Protein AF-0000000070034713 (afdb_homodimer)

Structure (mmCIF, N/CA/C/O backbone):
data_AF-0000000070034713-model_v1
#
loop_
_entity.id
_entity.type
_entity.pdbx_description
1 polymer 'Uncharacterized protein'
#
loop_
_atom_site.group_PDB
_atom_site.id
_atom_site.type_symbol
_atom_site.label_atom_id
_atom_site.label_alt_id
_atom_site.label_comp_id
_atom_site.label_asym_id
_atom_site.label_entity_id
_atom_site.label_seq_id
_atom_site.pdbx_PDB_ins_code
_atom_site.Cartn_x
_atom_site.Cartn_y
_atom_site.Cartn_z
_atom_site.occupancy
_atom_site.B_iso_or_equiv
_atom_site.auth_seq_id
_atom_site.auth_comp_id
_atom_site.auth_asym_id
_atom_site.auth_atom_id
_atom_site.pdbx_PDB_model_num
ATOM 1 N N . MET A 1 1 ? 60.688 34.25 18.703 1 29.52 1 MET A N 1
ATOM 2 C CA . MET A 1 1 ? 59.25 34.438 18.516 1 29.52 1 MET A CA 1
ATOM 3 C C . MET A 1 1 ? 58.75 33.594 17.359 1 29.52 1 MET A C 1
ATOM 5 O O . MET A 1 1 ? 59 33.906 16.203 1 29.52 1 MET A O 1
ATOM 9 N N . SER A 1 2 ? 58.812 32.219 17.484 1 38 2 SER A N 1
ATOM 10 C CA . SER A 1 2 ? 58.5 31.156 16.531 1 38 2 SER A CA 1
ATOM 11 C C . SER A 1 2 ? 57.031 31.219 16.141 1 38 2 SER A C 1
ATOM 13 O O . SER A 1 2 ? 56.156 31.297 17 1 38 2 SER A O 1
ATOM 15 N N . TRP A 1 3 ? 56.781 31.891 15.016 1 37.94 3 TRP A N 1
ATOM 16 C CA . TRP A 1 3 ? 55.5 32.031 14.344 1 37.94 3 TRP A CA 1
ATOM 17 C C . TRP A 1 3 ? 54.812 30.688 14.195 1 37.94 3 TRP A C 1
ATOM 19 O O . TRP A 1 3 ? 55.312 29.781 13.531 1 37.94 3 TRP A O 1
ATOM 29 N N . ILE A 1 4 ? 54.25 30.172 15.289 1 38.09 4 ILE A N 1
ATOM 30 C CA . ILE A 1 4 ? 53.406 28.984 15.234 1 38.09 4 ILE A CA 1
ATOM 31 C C . ILE A 1 4 ? 52.25 29.219 14.273 1 38.09 4 ILE A C 1
ATOM 33 O O . ILE A 1 4 ? 51.438 30.141 14.477 1 38.09 4 ILE A O 1
ATOM 37 N N . THR A 1 5 ? 52.469 29.062 12.961 1 40.34 5 THR A N 1
ATOM 38 C CA . THR A 1 5 ? 51.438 29.062 11.938 1 40.34 5 THR A CA 1
ATOM 39 C C . THR A 1 5 ? 50.312 28.078 12.289 1 40.34 5 THR A C 1
ATOM 41 O O . THR A 1 5 ? 50.562 26.875 12.398 1 40.34 5 THR A O 1
ATOM 44 N N . LEU A 1 6 ? 49.469 28.484 13.234 1 35.28 6 LEU A N 1
ATOM 45 C CA . LEU A 1 6 ? 48.25 27.734 13.484 1 35.28 6 LEU A CA 1
ATOM 46 C C . LEU A 1 6 ? 47.469 27.484 12.188 1 35.28 6 LEU A C 1
ATOM 48 O O . LEU A 1 6 ? 46.969 28.422 11.57 1 35.28 6 LEU A O 1
ATOM 52 N N . ALA A 1 7 ? 48 26.609 11.305 1 35.22 7 ALA A N 1
ATOM 53 C CA . ALA A 1 7 ? 47.188 26.156 10.172 1 35.22 7 ALA A CA 1
ATOM 54 C C . ALA A 1 7 ? 45.844 25.641 10.633 1 35.22 7 ALA A C 1
ATOM 56 O O . ALA A 1 7 ? 45.781 24.672 11.391 1 35.22 7 ALA A O 1
ATOM 57 N N . LEU A 1 8 ? 44.906 26.578 10.914 1 34.03 8 LEU A N 1
ATOM 58 C CA . LEU A 1 8 ? 43.531 26.188 11.125 1 34.03 8 LEU A CA 1
ATOM 59 C C . LEU A 1 8 ? 43.031 25.25 10.016 1 34.03 8 LEU A C 1
ATOM 61 O O . LEU A 1 8 ? 43 25.641 8.852 1 34.03 8 LEU A O 1
ATOM 65 N N . LEU A 1 9 ? 43.344 23.953 10.188 1 34.44 9 LEU A N 1
ATOM 66 C CA . LEU A 1 9 ? 42.781 22.891 9.352 1 34.44 9 LEU A CA 1
ATOM 67 C C . LEU A 1 9 ? 41.281 23.047 9.203 1 34.44 9 LEU A C 1
ATOM 69 O O . LEU A 1 9 ? 40.531 22.922 10.172 1 34.44 9 LEU A O 1
ATOM 73 N N . MET A 1 10 ? 40.844 23.984 8.328 1 31.92 10 MET A N 1
ATOM 74 C CA . MET A 1 10 ? 39.438 23.984 7.938 1 31.92 10 MET A CA 1
ATOM 75 C C . MET A 1 10 ? 38.969 22.578 7.57 1 31.92 10 MET A C 1
ATOM 77 O O . MET A 1 10 ? 39.469 21.984 6.617 1 31.92 10 MET A O 1
ATOM 81 N N . VAL A 1 11 ? 38.688 21.75 8.547 1 33.19 11 VAL A N 1
ATOM 82 C CA . VAL A 1 11 ? 37.969 20.516 8.273 1 33.19 11 VAL A CA 1
ATOM 83 C C . VAL A 1 11 ? 36.75 20.797 7.418 1 33.19 11 VAL A C 1
ATOM 85 O O . VAL A 1 11 ? 35.875 21.562 7.816 1 33.19 11 VAL A O 1
ATOM 88 N N . PRO A 1 12 ? 36.938 20.812 6.074 1 32.94 12 PRO A N 1
ATOM 89 C CA . PRO A 1 12 ? 35.688 20.891 5.301 1 32.94 12 PRO A CA 1
ATOM 90 C C . PRO A 1 12 ? 34.625 19.953 5.82 1 32.94 12 PRO A C 1
ATOM 92 O O . PRO A 1 12 ? 34.844 18.75 5.945 1 32.94 12 PRO A O 1
ATOM 95 N N . LEU A 1 13 ? 33.844 20.422 6.797 1 32.94 13 LEU A N 1
ATOM 96 C CA . LEU A 1 13 ? 32.625 19.703 7.109 1 32.94 13 LEU A CA 1
ATOM 97 C C . LEU A 1 13 ? 31.844 19.391 5.844 1 32.94 13 LEU A C 1
ATOM 99 O O . LEU A 1 13 ? 31.062 20.234 5.379 1 32.94 13 LEU A O 1
ATOM 103 N N . ILE A 1 14 ? 32.531 18.922 4.828 1 31.28 14 ILE A N 1
ATOM 104 C CA . ILE A 1 14 ? 31.688 18.438 3.74 1 31.28 14 ILE A CA 1
ATOM 105 C C . ILE A 1 14 ? 30.641 17.469 4.289 1 31.28 14 ILE A C 1
ATOM 107 O O . ILE A 1 14 ? 30.969 16.375 4.746 1 31.28 14 ILE A O 1
ATOM 111 N N . GLY A 1 15 ? 29.672 18.016 5.031 1 30.12 15 GLY A N 1
ATOM 112 C CA . GLY A 1 15 ? 28.5 17.188 5.223 1 30.12 15 GLY A CA 1
ATOM 113 C C . GLY A 1 15 ? 28.125 16.391 3.994 1 30.12 15 GLY A C 1
ATOM 114 O O . GLY A 1 15 ? 27.953 16.938 2.908 1 30.12 15 GLY A O 1
ATOM 115 N N . HIS A 1 16 ? 28.828 15.305 3.785 1 33.22 16 HIS A N 1
ATOM 116 C CA . HIS A 1 16 ? 28.312 14.32 2.836 1 33.22 16 HIS A CA 1
ATOM 117 C C . HIS A 1 16 ? 26.797 14.219 2.898 1 33.22 16 HIS A C 1
ATOM 119 O O . HIS A 1 16 ? 26.234 13.805 3.918 1 33.22 16 HIS A O 1
ATOM 125 N N . LEU A 1 17 ? 26.062 15.344 2.572 1 28.62 17 LEU A N 1
ATOM 126 C CA . LEU A 1 17 ? 24.688 15.008 2.184 1 28.62 17 LEU A CA 1
ATOM 127 C C . LEU A 1 17 ? 24.672 13.75 1.316 1 28.62 17 LEU A C 1
ATOM 129 O O . LEU A 1 17 ? 24.984 13.812 0.124 1 28.62 17 LEU A O 1
ATOM 133 N N . ARG A 1 18 ? 25.266 12.664 1.794 1 28.56 18 ARG A N 1
ATOM 134 C CA . ARG A 1 18 ? 24.875 11.461 1.066 1 28.56 18 ARG A CA 1
ATOM 135 C C . ARG A 1 18 ? 23.422 11.547 0.604 1 28.56 18 ARG A C 1
ATOM 137 O O . ARG A 1 18 ? 22.5 11.578 1.426 1 28.56 18 ARG A O 1
ATOM 144 N N . ALA A 1 19 ? 23.188 12.484 -0.393 1 30.28 19 ALA A N 1
ATOM 145 C CA . ALA A 1 19 ? 21.953 12.18 -1.129 1 30.28 19 ALA A CA 1
ATOM 146 C C . ALA A 1 19 ? 21.672 10.688 -1.127 1 30.28 19 ALA A C 1
ATOM 148 O O . ALA A 1 19 ? 22.484 9.891 -1.596 1 30.28 19 ALA A O 1
ATOM 149 N N . ASP A 1 20 ? 21.312 10.18 -0.087 1 33.31 20 ASP A N 1
ATOM 150 C CA . ASP A 1 20 ? 20.891 8.789 -0.175 1 33.31 20 ASP A CA 1
ATOM 151 C C . ASP A 1 20 ? 20.297 8.484 -1.543 1 33.31 20 ASP A C 1
ATOM 153 O O . ASP A 1 20 ? 19.422 9.219 -2.027 1 33.31 20 ASP A O 1
ATOM 157 N N . PRO A 1 21 ? 21.078 7.898 -2.451 1 35.03 21 PRO A N 1
ATOM 158 C CA . PRO A 1 21 ? 20.531 7.539 -3.764 1 35.03 21 PRO A CA 1
ATOM 159 C C . PRO A 1 21 ? 19.031 7.285 -3.734 1 35.03 21 PRO A C 1
ATOM 161 O O . PRO A 1 21 ? 18.484 6.902 -2.695 1 35.03 21 PRO A O 1
ATOM 164 N N . LEU A 1 22 ? 18.25 8.039 -4.461 1 35.84 22 LEU A N 1
ATOM 165 C CA . LEU A 1 22 ? 16.891 7.609 -4.77 1 35.84 22 LEU A CA 1
ATOM 166 C C . LEU A 1 22 ? 16.75 6.098 -4.645 1 35.84 22 LEU A C 1
ATOM 168 O O . LEU A 1 22 ? 17.562 5.348 -5.211 1 35.84 22 LEU A O 1
ATOM 172 N N . ALA A 1 23 ? 16.359 5.629 -3.59 1 41.03 23 ALA A N 1
ATOM 173 C CA . ALA A 1 23 ? 16.109 4.203 -3.408 1 41.03 23 ALA A CA 1
ATOM 174 C C . ALA A 1 23 ? 15.766 3.531 -4.734 1 41.03 23 ALA A C 1
ATOM 176 O O . ALA A 1 23 ? 14.875 3.988 -5.457 1 41.03 23 ALA A O 1
ATOM 177 N N . THR A 1 24 ? 16.703 3.139 -5.566 1 44.38 24 THR A N 1
ATOM 178 C CA . THR A 1 24 ? 16.438 2.342 -6.758 1 44.38 24 THR A CA 1
ATOM 179 C C . THR A 1 24 ? 15.164 1.525 -6.598 1 44.38 24 THR A C 1
ATOM 181 O O . THR A 1 24 ? 14.984 0.84 -5.586 1 44.38 24 THR A O 1
ATOM 184 N N . PRO A 1 25 ? 14.062 2.02 -7.289 1 53.62 25 PRO A N 1
ATOM 185 C CA . PRO A 1 25 ? 12.859 1.18 -7.191 1 53.62 25 PRO A CA 1
ATOM 186 C C . PRO A 1 25 ? 13.195 -0.308 -7.086 1 53.62 25 PRO A C 1
ATOM 188 O O . PRO A 1 25 ? 14.008 -0.819 -7.855 1 53.62 25 PRO A O 1
ATOM 191 N N . GLN A 1 26 ? 13.07 -0.815 -5.906 1 72.62 26 GLN A N 1
ATOM 192 C CA . GLN A 1 26 ? 13.406 -2.227 -5.75 1 72.62 26 GLN A CA 1
ATOM 193 C C . GLN A 1 26 ? 12.609 -3.092 -6.727 1 72.62 26 GLN A C 1
ATOM 195 O O . GLN A 1 26 ? 11.383 -3.062 -6.734 1 72.62 26 GLN A O 1
ATOM 200 N N . ARG A 1 27 ? 13.289 -3.502 -7.844 1 80.69 27 ARG A N 1
ATOM 201 C CA . ARG A 1 27 ? 12.727 -4.406 -8.836 1 80.69 27 ARG A CA 1
ATOM 202 C C . ARG A 1 27 ? 12.609 -5.824 -8.289 1 80.69 27 ARG A C 1
ATOM 204 O O . ARG A 1 27 ? 13.414 -6.242 -7.457 1 80.69 27 ARG A O 1
ATOM 211 N N . LEU A 1 28 ? 11.492 -6.383 -8.734 1 88.12 28 LEU A N 1
ATOM 212 C CA . LEU A 1 28 ? 11.352 -7.812 -8.484 1 88.12 28 LEU A CA 1
ATOM 213 C C . LEU A 1 28 ? 12.336 -8.609 -9.336 1 88.12 28 LEU A C 1
ATOM 215 O O . LEU A 1 28 ? 12.43 -8.398 -10.547 1 88.12 28 LEU A O 1
ATOM 219 N N . SER A 1 29 ? 13.094 -9.453 -8.656 1 91.5 29 SER A N 1
ATOM 220 C CA . SER A 1 29 ? 13.945 -10.367 -9.406 1 91.5 29 SER A CA 1
ATOM 221 C C . SER A 1 29 ? 13.141 -11.555 -9.945 1 91.5 29 SER A C 1
ATOM 223 O O . SER A 1 29 ? 12.711 -12.414 -9.18 1 91.5 29 SER A O 1
ATOM 225 N N . MET A 1 30 ? 13.055 -11.617 -11.234 1 93.38 30 MET A N 1
ATOM 226 C CA . MET A 1 30 ? 12.305 -12.711 -11.844 1 93.38 30 MET A CA 1
ATOM 227 C C . MET A 1 30 ? 12.977 -14.047 -11.578 1 93.38 30 MET A C 1
ATOM 229 O O . MET A 1 30 ? 12.297 -15.062 -11.375 1 93.38 30 MET A O 1
ATOM 233 N N . GLU A 1 31 ? 14.289 -13.992 -11.539 1 92.75 31 GLU A N 1
ATOM 234 C CA . GLU A 1 31 ? 15.047 -15.203 -11.227 1 92.75 31 GLU A CA 1
ATOM 235 C C . GLU A 1 31 ? 14.812 -15.648 -9.7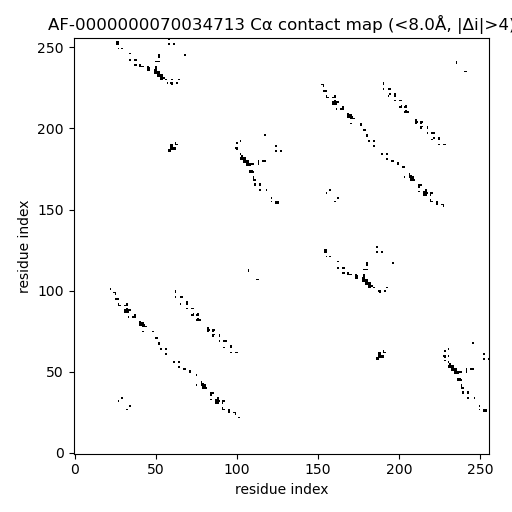81 1 92.75 31 GLU A C 1
ATOM 237 O O . GLU A 1 31 ? 14.547 -16.828 -9.523 1 92.75 31 GLU A O 1
ATOM 242 N N . ALA A 1 32 ? 14.859 -14.68 -8.891 1 93.38 32 ALA A N 1
ATOM 243 C CA . ALA A 1 32 ? 14.703 -15 -7.473 1 93.38 32 ALA A CA 1
ATOM 244 C C . ALA A 1 32 ? 13.281 -15.469 -7.176 1 93.38 32 ALA A C 1
ATOM 246 O O . ALA A 1 32 ? 13.062 -16.266 -6.266 1 93.38 32 ALA A O 1
ATOM 247 N N . LEU A 1 33 ? 12.336 -15.07 -7.941 1 96 33 LEU A N 1
ATOM 248 C CA . LEU A 1 33 ? 10.945 -15.477 -7.75 1 96 33 LEU A CA 1
ATOM 249 C C . LEU A 1 33 ? 10.75 -16.938 -8.141 1 96 33 LEU A C 1
ATOM 251 O O . LEU A 1 33 ? 9.828 -17.594 -7.645 1 96 33 LEU A O 1
ATOM 255 N N . GLY A 1 34 ? 11.5 -17.406 -9.062 1 95.5 34 GLY A N 1
ATOM 256 C CA . GLY A 1 34 ? 11.555 -18.828 -9.367 1 95.5 34 GLY A CA 1
ATOM 257 C C . GLY A 1 34 ? 10.273 -19.344 -10 1 95.5 34 GLY A C 1
ATOM 258 O O . GLY A 1 34 ? 9.852 -20.469 -9.711 1 95.5 34 GLY A O 1
ATOM 259 N N . PHE A 1 35 ? 9.648 -18.547 -10.805 1 95.88 35 PHE A N 1
ATOM 260 C CA . PHE A 1 35 ? 8.367 -18.953 -11.367 1 95.88 35 PHE A CA 1
ATOM 261 C C . PHE A 1 35 ? 8.516 -20.234 -12.18 1 95.88 35 PHE A C 1
ATOM 263 O O . PHE A 1 35 ? 7.598 -21.062 -12.227 1 95.88 35 PHE A O 1
ATOM 270 N N . GLU A 1 36 ? 9.648 -20.453 -12.789 1 93.75 36 GLU A N 1
ATOM 271 C CA . GLU A 1 36 ? 9.883 -21.656 -13.594 1 93.75 36 GLU A CA 1
ATOM 272 C C . GLU A 1 36 ? 9.805 -22.922 -12.75 1 93.75 36 GLU A C 1
ATOM 274 O O . GLU A 1 36 ? 9.359 -23.969 -13.227 1 93.75 36 GLU A O 1
ATOM 279 N N . LEU A 1 37 ? 10.125 -22.844 -11.508 1 94.06 37 LEU A N 1
ATOM 280 C CA . LEU A 1 37 ? 10.102 -23.984 -10.602 1 94.06 37 LEU A CA 1
ATOM 281 C C . LEU A 1 37 ? 8.68 -24.281 -10.133 1 94.06 37 LEU A C 1
ATOM 283 O O . LEU A 1 37 ? 8.391 -25.375 -9.633 1 94.06 37 LEU A O 1
ATOM 287 N N . LEU A 1 38 ? 7.824 -23.344 -10.328 1 95.75 38 LEU A N 1
ATOM 288 C CA . LEU A 1 38 ? 6.461 -23.5 -9.836 1 95.75 38 LEU A CA 1
ATOM 289 C C . LEU A 1 38 ? 5.582 -24.203 -10.867 1 95.75 38 LEU A C 1
ATOM 291 O O . LEU A 1 38 ? 4.496 -24.688 -10.539 1 95.75 38 LEU A O 1
ATOM 295 N N . ASP A 1 39 ? 6.004 -24.266 -12.062 1 89.31 39 ASP A N 1
ATOM 296 C CA . ASP A 1 39 ? 5.23 -24.844 -13.156 1 89.31 39 ASP A CA 1
ATOM 297 C C . ASP A 1 39 ? 4.969 -26.328 -12.922 1 89.31 39 ASP A C 1
ATOM 299 O O . ASP A 1 39 ? 4.023 -26.891 -13.477 1 89.31 39 ASP A O 1
ATOM 303 N N . GLU A 1 40 ? 5.695 -26.938 -12.102 1 86.31 40 GLU A N 1
ATOM 304 C CA . GLU A 1 40 ? 5.605 -28.391 -11.914 1 86.31 40 GLU A CA 1
ATOM 305 C C . GLU A 1 40 ? 4.852 -28.734 -10.633 1 86.31 40 GLU A C 1
ATOM 307 O O . GLU A 1 40 ? 4.621 -29.906 -10.344 1 86.31 40 GLU A O 1
ATOM 312 N N . ILE A 1 41 ? 4.434 -27.75 -9.969 1 91.5 41 ILE A N 1
ATOM 313 C CA . ILE A 1 41 ? 3.82 -27.984 -8.664 1 91.5 41 ILE A CA 1
ATOM 314 C C . ILE A 1 41 ? 2.348 -28.344 -8.836 1 91.5 41 ILE A C 1
ATOM 316 O O . ILE A 1 41 ? 1.649 -27.75 -9.656 1 91.5 41 ILE A O 1
ATOM 320 N N . THR A 1 42 ? 1.923 -29.359 -8.109 1 89.56 42 THR A N 1
ATOM 321 C CA . THR A 1 42 ? 0.527 -29.781 -8.031 1 89.56 42 THR A CA 1
ATOM 322 C C . THR A 1 42 ? -0.025 -29.562 -6.629 1 89.56 42 THR A C 1
ATOM 324 O O . THR A 1 42 ? 0.687 -29.75 -5.641 1 89.56 42 THR A O 1
ATOM 327 N N . CYS A 1 43 ? -1.239 -29.125 -6.578 1 92.38 43 CYS A N 1
ATOM 328 C CA . CYS A 1 43 ? -1.871 -28.891 -5.281 1 92.38 43 CYS A CA 1
ATOM 329 C C . CYS A 1 43 ? -3.062 -29.828 -5.082 1 92.38 43 CYS A C 1
ATOM 331 O O . CYS A 1 43 ? -3.811 -30.094 -6.023 1 92.38 43 CYS A O 1
ATOM 333 N N . GLU A 1 44 ? -3.141 -30.359 -3.918 1 87.06 44 GLU A N 1
ATOM 334 C CA . GLU A 1 44 ? -4.309 -31.156 -3.553 1 87.06 44 GLU A CA 1
ATOM 335 C C . GLU A 1 44 ? -5.578 -30.312 -3.547 1 87.06 44 GLU A C 1
ATOM 337 O O . GLU A 1 44 ? -5.582 -29.188 -3.021 1 87.06 44 GLU A O 1
ATOM 342 N N . LYS A 1 45 ? -6.645 -30.797 -3.994 1 84.06 45 LYS A N 1
ATOM 343 C CA . LYS A 1 45 ? -7.93 -30.109 -4.035 1 84.06 45 LYS A CA 1
ATOM 344 C C . LYS A 1 45 ? -7.773 -28.688 -4.539 1 84.06 45 LYS A C 1
ATOM 346 O O . LYS A 1 45 ? -8.25 -27.734 -3.904 1 84.06 45 LYS A O 1
ATOM 351 N N . GLU A 1 46 ? -7.074 -28.516 -5.68 1 85.12 46 GLU A N 1
ATOM 352 C CA . GLU A 1 46 ? -6.734 -27.219 -6.258 1 85.12 46 GLU A CA 1
ATOM 353 C C . GLU A 1 46 ? -7.973 -26.344 -6.418 1 85.12 46 GLU A C 1
ATOM 355 O O . GLU A 1 46 ? -7.938 -25.141 -6.137 1 85.12 46 GLU A O 1
ATOM 360 N N . LYS A 1 47 ? -9.07 -26.969 -6.773 1 80.25 47 LYS A N 1
ATOM 361 C CA . LY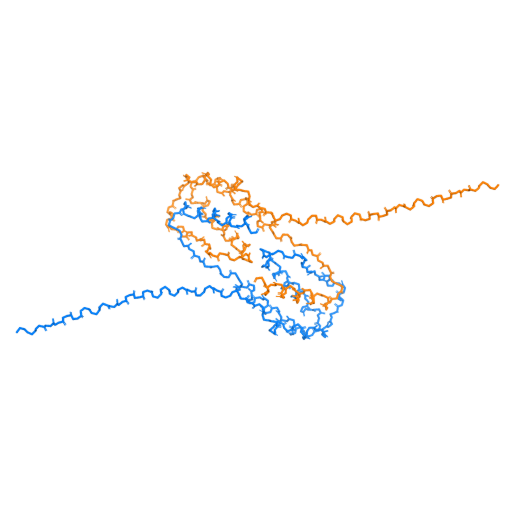S A 1 47 ? -10.289 -26.219 -7.004 1 80.25 47 LYS A CA 1
ATOM 362 C C . LYS A 1 47 ? -10.828 -25.625 -5.703 1 80.25 47 LYS A C 1
ATOM 364 O O . LYS A 1 47 ? -11.477 -24.578 -5.711 1 80.25 47 LYS A O 1
ATOM 369 N N . ASP A 1 48 ? -10.445 -26.266 -4.621 1 83.19 48 ASP A N 1
ATOM 370 C CA . ASP A 1 48 ? -10.945 -25.812 -3.324 1 83.19 48 ASP A CA 1
ATOM 371 C C . ASP A 1 48 ? -10.109 -24.656 -2.781 1 83.19 48 ASP A C 1
ATOM 373 O O . ASP A 1 48 ? -10.531 -23.969 -1.858 1 83.19 48 ASP A O 1
ATOM 377 N N . LEU A 1 49 ? -8.93 -24.516 -3.436 1 89 49 LEU A N 1
ATOM 378 C CA . LEU A 1 49 ? -8.07 -23.438 -2.947 1 89 49 LEU A CA 1
ATOM 379 C C . LEU A 1 49 ? -8.617 -22.078 -3.359 1 89 49 LEU A C 1
ATOM 381 O O . LEU A 1 49 ? -8.359 -21.062 -2.691 1 89 49 LEU A O 1
ATOM 385 N N . ASN A 1 50 ? -9.414 -21.859 -4.465 1 91.44 50 ASN A N 1
ATOM 386 C CA . ASN A 1 50 ? -10.016 -20.625 -4.93 1 91.44 50 ASN A CA 1
ATOM 387 C C . ASN A 1 50 ? -9.039 -19.453 -4.844 1 91.44 50 ASN A C 1
ATOM 389 O O . ASN A 1 50 ? -9.352 -18.422 -4.262 1 91.44 50 ASN A O 1
ATOM 393 N N . LEU A 1 51 ? -7.879 -19.703 -5.461 1 95.38 51 LEU A N 1
ATOM 394 C CA . LEU A 1 51 ? -6.879 -18.641 -5.465 1 95.38 51 LEU A CA 1
ATOM 395 C C . LEU A 1 51 ? -7.34 -17.469 -6.312 1 95.38 51 LEU A C 1
ATOM 397 O O . LEU A 1 51 ? -7.953 -17.656 -7.367 1 95.38 51 LEU A O 1
ATOM 401 N N . THR A 1 52 ? -7.066 -16.203 -5.773 1 96.25 52 THR A N 1
ATOM 402 C CA . THR A 1 52 ? -7.465 -14.992 -6.488 1 96.25 52 THR A CA 1
ATOM 403 C C . THR A 1 52 ? -6.258 -14.102 -6.762 1 96.25 52 THR A C 1
ATOM 405 O O . THR A 1 52 ? -5.254 -14.172 -6.055 1 96.25 52 THR A O 1
ATOM 408 N N . SER A 1 53 ? -6.344 -13.414 -7.855 1 97.25 53 SER A N 1
ATOM 409 C CA . SER A 1 53 ? -5.348 -12.398 -8.188 1 97.25 53 SER A CA 1
ATOM 410 C C . SER A 1 53 ? -6.008 -11.102 -8.625 1 97.25 53 SER A C 1
ATOM 412 O O . SER A 1 53 ? -7.074 -11.117 -9.242 1 97.25 53 SER A O 1
ATOM 414 N N . PRO A 1 54 ? -5.379 -10 -8.25 1 94.81 54 PRO A N 1
ATOM 415 C CA . PRO A 1 54 ? -5.93 -8.719 -8.695 1 94.81 54 PRO A CA 1
ATOM 416 C C . PRO A 1 54 ? -5.758 -8.492 -10.195 1 94.81 54 PRO A C 1
ATOM 418 O O . PRO A 1 54 ? -4.754 -8.914 -10.773 1 94.81 54 PRO A O 1
ATOM 421 N N . THR A 1 55 ? -6.742 -7.879 -10.758 1 92.25 55 THR A N 1
ATOM 422 C CA . THR A 1 55 ? -6.703 -7.52 -12.172 1 92.25 55 THR A CA 1
ATOM 423 C C . THR A 1 55 ? -6.629 -6.004 -12.344 1 92.25 55 THR A C 1
ATOM 425 O O . THR A 1 55 ? -7.145 -5.254 -11.508 1 92.25 55 THR A O 1
ATOM 428 N N . ASN A 1 56 ? -5.922 -5.535 -13.375 1 87.06 56 ASN A N 1
ATOM 429 C CA . ASN A 1 56 ? -5.84 -4.121 -13.727 1 87.06 56 ASN A CA 1
ATOM 430 C C . ASN A 1 56 ? -5.402 -3.27 -12.539 1 87.06 56 ASN A C 1
ATOM 432 O O . ASN A 1 56 ? -6.059 -2.283 -12.203 1 87.06 56 ASN A O 1
ATOM 436 N N . VAL A 1 57 ? -4.324 -3.668 -11.977 1 89.38 57 VAL A N 1
ATOM 437 C CA . VAL A 1 57 ? -3.822 -2.996 -10.781 1 89.38 57 VAL A CA 1
ATOM 438 C C . VAL A 1 57 ? -3.211 -1.65 -11.172 1 89.38 57 VAL A C 1
ATOM 440 O O . VAL A 1 57 ? -2.287 -1.591 -11.984 1 89.38 57 VAL A O 1
ATOM 443 N N . GLU A 1 58 ? -3.738 -0.632 -10.523 1 84.5 58 GLU A N 1
ATOM 444 C CA . GLU A 1 58 ? -3.129 0.686 -10.68 1 84.5 58 GLU A CA 1
ATOM 445 C C . GLU A 1 58 ? -1.831 0.792 -9.891 1 84.5 58 GLU A C 1
ATOM 447 O O . GLU A 1 58 ? -1.686 0.162 -8.836 1 84.5 58 GLU A O 1
ATOM 452 N N . ASP A 1 59 ? -0.959 1.674 -10.305 1 82.88 59 ASP A N 1
ATOM 453 C CA . ASP A 1 59 ? 0.356 1.797 -9.688 1 82.88 59 ASP A CA 1
ATOM 454 C C . ASP A 1 59 ? 0.234 2.07 -8.188 1 82.88 59 ASP A C 1
ATOM 456 O O . ASP A 1 59 ? 0.954 1.476 -7.383 1 82.88 59 ASP A O 1
ATOM 460 N N . LYS A 1 60 ? -0.632 2.898 -7.883 1 80.56 60 LYS A N 1
ATOM 461 C CA . LYS A 1 60 ? -0.766 3.314 -6.492 1 80.56 60 LYS A CA 1
ATOM 462 C C . LYS A 1 60 ? -1.232 2.158 -5.613 1 80.56 60 LYS A C 1
ATOM 464 O O . LYS A 1 60 ? -1.173 2.24 -4.387 1 80.56 60 LYS A O 1
ATOM 469 N N . CYS A 1 61 ? -1.588 0.992 -6.332 1 85.38 61 CYS A N 1
ATOM 470 C CA . CYS A 1 61 ? -2.115 -0.132 -5.566 1 85.38 61 CYS A CA 1
ATOM 471 C C . CYS A 1 61 ? -1.18 -1.332 -5.641 1 85.38 61 CYS A C 1
ATOM 473 O O . CYS A 1 61 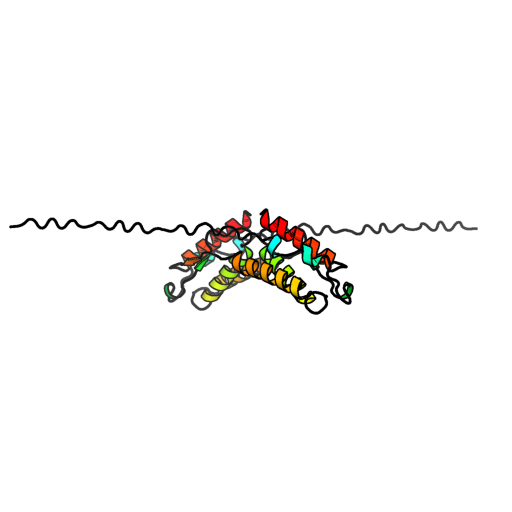? -1.546 -2.436 -5.234 1 85.38 61 CYS A O 1
ATOM 475 N N . TYR A 1 62 ? 0.037 -1.145 -6.098 1 87.38 62 TYR A N 1
ATOM 476 C CA . TYR A 1 62 ? 0.967 -2.254 -6.273 1 87.38 62 TYR A CA 1
ATOM 477 C C . TYR A 1 62 ? 1.321 -2.887 -4.93 1 87.38 62 TYR A C 1
ATOM 479 O O . TYR A 1 62 ? 1.435 -4.109 -4.824 1 87.38 62 TYR A O 1
ATOM 487 N N . ASN A 1 63 ? 1.454 -2.039 -3.971 1 84.88 63 ASN A N 1
ATOM 488 C CA . ASN A 1 63 ? 1.785 -2.609 -2.67 1 84.88 63 ASN A CA 1
ATOM 489 C C . ASN A 1 63 ? 0.646 -3.471 -2.131 1 84.88 63 ASN A C 1
ATOM 491 O O . ASN A 1 63 ? 0.885 -4.531 -1.547 1 84.88 63 ASN A O 1
ATOM 495 N N . ALA A 1 64 ? -0.54 -2.979 -2.262 1 84.12 64 ALA A N 1
ATOM 496 C CA . ALA A 1 64 ? -1.695 -3.771 -1.853 1 84.12 64 ALA A CA 1
ATOM 497 C C . ALA A 1 64 ? -1.764 -5.082 -2.631 1 84.12 64 ALA A C 1
ATOM 499 O O . ALA A 1 64 ? -2.051 -6.137 -2.059 1 84.12 64 ALA A O 1
ATOM 500 N N . ALA A 1 65 ? -1.536 -5.004 -3.875 1 90.88 65 ALA A N 1
ATOM 501 C CA . ALA A 1 65 ? -1.539 -6.199 -4.715 1 90.88 65 ALA A CA 1
ATOM 502 C C . ALA A 1 65 ? -0.457 -7.18 -4.277 1 90.88 65 ALA A C 1
ATOM 504 O O . ALA A 1 65 ? -0.717 -8.375 -4.137 1 90.88 65 ALA A O 1
ATOM 505 N N . LEU A 1 66 ? 0.729 -6.652 -4.066 1 91.62 66 LEU A N 1
ATOM 506 C CA . LEU A 1 66 ? 1.83 -7.488 -3.602 1 91.62 66 LEU A CA 1
ATOM 507 C C . LEU A 1 66 ? 1.451 -8.219 -2.318 1 91.62 66 LEU A C 1
ATOM 509 O O . LEU A 1 66 ? 1.678 -9.43 -2.197 1 91.62 66 LEU A O 1
ATOM 513 N N . GLY A 1 67 ? 0.857 -7.535 -1.403 1 89.94 67 GLY A N 1
ATOM 514 C CA . GLY A 1 67 ? 0.4 -8.156 -0.171 1 89.94 67 GLY A CA 1
ATOM 515 C C . GLY A 1 67 ? -0.601 -9.273 -0.403 1 89.94 67 GLY A C 1
ATOM 516 O O . GLY A 1 67 ? -0.552 -10.305 0.268 1 89.94 67 GLY A O 1
ATOM 517 N N . HIS A 1 68 ? -1.454 -9.07 -1.263 1 92.44 68 HIS A N 1
ATOM 518 C CA . HIS A 1 68 ? -2.445 -10.086 -1.594 1 92.44 68 HIS A CA 1
ATOM 519 C C . HIS A 1 68 ? -1.782 -11.344 -2.154 1 92.44 68 HIS A C 1
ATOM 521 O O . HIS A 1 68 ? -2.09 -12.453 -1.724 1 92.44 68 HIS A O 1
ATOM 527 N N . TYR A 1 69 ? -0.838 -11.18 -3.129 1 96.75 69 TYR A N 1
ATOM 528 C CA . TYR A 1 69 ? -0.146 -12.328 -3.705 1 96.75 69 TYR A CA 1
ATOM 529 C C . TYR A 1 69 ? 0.596 -13.109 -2.629 1 96.75 69 TYR A C 1
ATOM 531 O O . TYR A 1 69 ? 0.573 -14.344 -2.625 1 96.75 69 TYR A O 1
ATOM 539 N N . ILE A 1 70 ? 1.232 -12.438 -1.73 1 95.69 70 ILE A N 1
ATOM 540 C CA . ILE A 1 70 ? 1.95 -13.086 -0.636 1 95.69 70 ILE A CA 1
ATOM 541 C C . ILE A 1 70 ? 0.986 -13.945 0.177 1 95.69 70 ILE A C 1
ATOM 543 O O . ILE A 1 70 ? 1.254 -15.125 0.423 1 95.69 70 ILE A O 1
ATOM 547 N N . LYS A 1 71 ? -0.125 -13.406 0.515 1 94.38 71 LYS A N 1
ATOM 548 C CA . LYS A 1 71 ? -1.121 -14.117 1.308 1 94.38 71 LYS A CA 1
ATOM 549 C C . LYS A 1 71 ? -1.626 -15.352 0.57 1 94.38 71 LYS A C 1
ATOM 551 O O . LYS A 1 71 ? -1.76 -16.422 1.164 1 94.38 71 LYS A O 1
ATOM 556 N N . GLU A 1 72 ? -1.953 -15.203 -0.681 1 96.19 72 GLU A N 1
ATOM 557 C CA . GLU A 1 72 ? -2.465 -16.328 -1.469 1 96.19 72 GLU A CA 1
ATOM 558 C C . GLU A 1 72 ? -1.434 -17.438 -1.571 1 96.19 72 GLU A C 1
ATOM 560 O O . GLU A 1 72 ? -1.765 -18.609 -1.393 1 96.19 72 GLU A O 1
ATOM 565 N N . PHE A 1 73 ? -0.13 -17.062 -1.844 1 97 73 PHE A N 1
ATOM 566 C CA . PHE A 1 73 ? 0.913 -18.078 -1.902 1 97 73 PHE A CA 1
ATOM 567 C C . PHE A 1 73 ? 1.036 -18.797 -0.569 1 97 73 PHE A C 1
ATOM 569 O O . PHE A 1 73 ? 1.205 -20.031 -0.534 1 97 73 PHE A O 1
ATOM 576 N N . GLN A 1 74 ? 0.928 -18.125 0.492 1 94.5 74 GLN A N 1
ATOM 577 C CA . GLN A 1 74 ? 1.056 -18.719 1.814 1 94.5 74 GLN A CA 1
ATOM 578 C C . GLN A 1 74 ? -0.033 -19.766 2.051 1 94.5 74 GLN A C 1
ATOM 580 O O . GLN A 1 74 ? 0.211 -20.797 2.689 1 94.5 74 GLN A O 1
ATOM 585 N N . ARG A 1 75 ? -1.16 -19.516 1.528 1 92.5 75 ARG A N 1
ATOM 586 C CA . ARG A 1 75 ? -2.266 -20.453 1.682 1 92.5 75 ARG A CA 1
ATOM 587 C C . ARG A 1 75 ? -1.979 -21.766 0.951 1 92.5 75 ARG A C 1
ATOM 589 O O . ARG A 1 75 ? -2.584 -22.797 1.253 1 92.5 75 ARG A O 1
ATOM 596 N N . THR A 1 76 ? -1.077 -21.734 -0.032 1 94.62 76 THR A N 1
ATOM 597 C CA . THR A 1 76 ? -0.824 -22.906 -0.844 1 94.62 76 THR A CA 1
ATOM 598 C C . THR A 1 76 ? 0.245 -23.797 -0.201 1 94.62 76 THR A C 1
ATOM 600 O O . THR A 1 76 ? 0.38 -24.969 -0.545 1 94.62 76 THR A O 1
ATOM 603 N N . ILE A 1 77 ? 1.189 -23.328 0.641 1 91.75 77 ILE A N 1
ATOM 604 C CA . ILE A 1 77 ? 2.334 -24.031 1.215 1 91.75 77 ILE A CA 1
ATOM 605 C C . ILE A 1 77 ? 1.86 -25.297 1.929 1 91.75 77 ILE A C 1
ATOM 607 O O . ILE A 1 77 ? 2.523 -26.328 1.869 1 91.75 77 ILE A O 1
ATOM 611 N N . GLY A 1 78 ? 0.572 -25.422 2.375 1 86.69 78 GLY A N 1
ATOM 612 C CA . GLY A 1 78 ? 0.105 -26.609 3.066 1 86.69 78 GLY A CA 1
ATOM 613 C C . GLY A 1 78 ? -0.698 -27.547 2.178 1 86.69 78 GLY A C 1
ATOM 614 O O . GLY A 1 78 ? -0.992 -28.672 2.562 1 86.69 78 GLY A O 1
ATOM 615 N N . ASN A 1 79 ? -0.811 -27.172 0.983 1 90.19 79 ASN A N 1
ATOM 616 C CA . ASN A 1 79 ? -1.727 -27.922 0.123 1 90.19 79 ASN A CA 1
ATOM 617 C C . ASN A 1 79 ? -1.041 -28.375 -1.162 1 90.19 79 ASN A C 1
ATOM 619 O O . ASN A 1 79 ? -1.608 -29.156 -1.93 1 90.19 79 ASN A O 1
ATOM 623 N N . CYS A 1 80 ? 0.172 -27.938 -1.364 1 93.06 80 CYS A N 1
ATOM 624 C CA . CYS A 1 80 ? 0.827 -28.203 -2.641 1 93.06 80 CYS A CA 1
ATOM 625 C C . CYS A 1 80 ? 2.121 -28.984 -2.438 1 93.06 80 CYS A C 1
ATOM 627 O O . CYS A 1 80 ? 2.713 -28.938 -1.356 1 93.06 80 CYS A O 1
ATOM 629 N N . THR A 1 81 ? 2.453 -29.656 -3.473 1 87 81 THR A N 1
ATOM 630 C CA . THR A 1 81 ? 3.762 -30.297 -3.498 1 87 81 THR A CA 1
ATOM 631 C C . THR A 1 81 ? 4.875 -29.25 -3.604 1 87 81 THR A C 1
ATOM 633 O O . THR A 1 81 ? 4.621 -28.094 -3.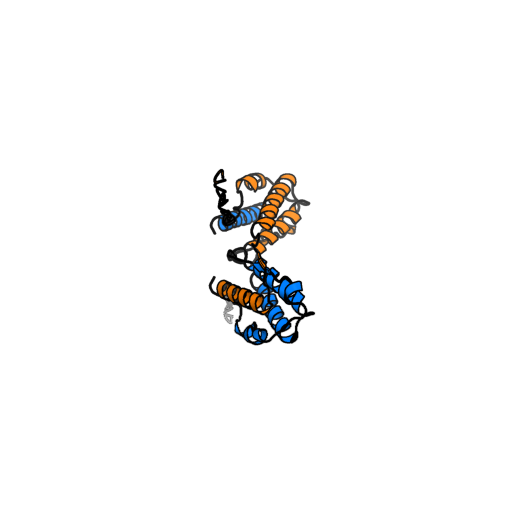941 1 87 81 THR A O 1
ATOM 636 N N . ASP A 1 82 ? 6.086 -29.594 -3.242 1 85.62 82 ASP A N 1
ATOM 637 C CA . ASP A 1 82 ? 7.277 -28.75 -3.381 1 85.62 82 ASP A CA 1
ATOM 638 C C . ASP A 1 82 ? 7.078 -27.391 -2.711 1 85.62 82 ASP A C 1
ATOM 640 O O . ASP A 1 82 ? 7.379 -26.359 -3.301 1 85.62 82 ASP A O 1
ATOM 644 N N . ALA A 1 83 ? 6.605 -27.469 -1.533 1 88.12 83 ALA A N 1
ATOM 645 C CA . ALA A 1 83 ? 6.312 -26.281 -0.731 1 88.12 83 ALA A CA 1
ATOM 646 C C . ALA A 1 83 ? 7.551 -25.391 -0.598 1 88.12 83 ALA A C 1
ATOM 648 O O . ALA A 1 83 ? 7.434 -24.172 -0.474 1 88.12 83 ALA A O 1
ATOM 649 N N . GLY A 1 84 ? 8.711 -26.031 -0.745 1 92.31 84 GLY A N 1
ATOM 650 C CA . GLY A 1 84 ? 9.945 -25.281 -0.631 1 92.31 84 GLY A CA 1
ATOM 651 C C . GLY A 1 84 ? 10.078 -24.188 -1.687 1 92.31 84 GLY A C 1
ATOM 652 O O . GLY A 1 84 ? 10.461 -23.062 -1.38 1 92.31 84 GLY A O 1
ATOM 653 N N . ASP A 1 85 ? 9.789 -24.5 -2.938 1 94.38 85 ASP A N 1
ATOM 654 C CA . ASP A 1 85 ? 9.852 -23.516 -4.02 1 94.38 85 ASP A CA 1
ATOM 655 C C . ASP A 1 85 ? 8.852 -22.391 -3.797 1 94.38 85 ASP A C 1
ATOM 657 O O . ASP A 1 85 ? 9.156 -21.219 -4.07 1 94.38 85 ASP A O 1
ATOM 661 N N . ILE A 1 86 ? 7.691 -22.734 -3.252 1 96.31 86 ILE A N 1
ATOM 662 C CA . ILE A 1 86 ? 6.68 -21.719 -2.963 1 96.31 86 ILE A CA 1
ATOM 663 C C . ILE A 1 86 ? 7.191 -20.781 -1.872 1 96.31 86 ILE A C 1
ATOM 665 O O . ILE A 1 86 ? 7.027 -19.562 -1.97 1 96.31 86 ILE A O 1
ATOM 669 N N . VAL A 1 87 ? 7.879 -21.312 -0.876 1 95.62 87 VAL A N 1
ATOM 670 C CA . VAL A 1 87 ? 8.414 -20.531 0.23 1 95.62 87 VAL A CA 1
ATOM 671 C C . VAL A 1 87 ? 9.445 -19.531 -0.296 1 95.62 87 VAL A C 1
ATOM 673 O O . VAL A 1 87 ? 9.461 -18.375 0.117 1 95.62 87 VAL A O 1
ATOM 676 N N . THR A 1 88 ? 10.258 -19.953 -1.254 1 95 88 THR A N 1
ATOM 677 C CA . THR A 1 88 ? 11.25 -19.078 -1.855 1 95 88 THR A CA 1
ATOM 678 C C . THR A 1 88 ? 10.578 -17.906 -2.572 1 95 88 THR A C 1
ATOM 680 O O . THR A 1 88 ? 11.016 -16.766 -2.449 1 95 88 THR A O 1
ATOM 683 N N . THR A 1 89 ? 9.547 -18.25 -3.311 1 96.44 89 THR A N 1
ATOM 684 C CA . THR A 1 89 ? 8.797 -17.203 -3.986 1 96.44 89 THR A CA 1
ATOM 685 C C . THR A 1 89 ? 8.227 -16.203 -2.977 1 96.44 89 THR A C 1
ATOM 687 O O . THR A 1 89 ? 8.359 -14.992 -3.148 1 96.44 89 THR A O 1
ATOM 690 N N . VAL A 1 90 ? 7.637 -16.688 -1.89 1 96.94 90 VAL A N 1
ATOM 691 C CA . VAL A 1 90 ? 7.035 -15.844 -0.857 1 96.94 90 VAL A CA 1
ATOM 692 C C . VAL A 1 90 ? 8.109 -14.961 -0.221 1 96.94 90 VAL A C 1
ATOM 694 O O . VAL A 1 90 ? 7.887 -13.766 -0.013 1 96.94 90 VAL A O 1
ATOM 697 N N . GLU A 1 91 ? 9.242 -15.5 0.011 1 95 91 GLU A N 1
ATOM 698 C CA . GLU A 1 91 ? 10.32 -14.734 0.627 1 95 91 GLU A CA 1
ATOM 699 C C . GLU A 1 91 ? 10.742 -13.562 -0.252 1 95 91 GLU A C 1
ATOM 701 O O . GLU A 1 91 ? 10.961 -12.453 0.246 1 95 91 GLU A O 1
ATOM 706 N N . GLU A 1 92 ? 10.859 -13.812 -1.501 1 93.81 92 GLU A N 1
ATOM 707 C CA . GLU A 1 92 ? 11.219 -12.734 -2.418 1 93.81 92 GLU A CA 1
ATOM 708 C C . GLU A 1 92 ? 10.125 -11.664 -2.473 1 93.81 92 GLU A C 1
ATOM 710 O O . GLU A 1 92 ? 10.414 -10.469 -2.447 1 93.81 92 GLU A O 1
ATOM 715 N N . LEU A 1 93 ? 8.891 -12.086 -2.559 1 94.38 93 LEU A N 1
ATOM 716 C CA . LEU A 1 93 ? 7.785 -11.133 -2.57 1 94.38 93 LEU A CA 1
ATOM 717 C C . LEU A 1 93 ? 7.758 -10.32 -1.283 1 94.38 93 LEU A C 1
ATOM 719 O O . LEU A 1 93 ? 7.531 -9.109 -1.315 1 94.38 93 LEU A O 1
ATOM 723 N N . GLU A 1 94 ? 8 -10.945 -0.153 1 92.19 94 GLU A N 1
ATOM 724 C CA . GLU A 1 94 ? 8.008 -10.266 1.139 1 92.19 94 GLU A CA 1
ATOM 725 C C . GLU A 1 94 ? 9.156 -9.258 1.23 1 92.19 94 GLU A C 1
ATOM 727 O O . GLU A 1 94 ? 9 -8.18 1.805 1 92.19 94 GLU A O 1
ATOM 732 N N . ARG A 1 95 ? 10.273 -9.648 0.723 1 88.44 95 ARG A N 1
ATOM 733 C CA . ARG A 1 95 ? 11.398 -8.719 0.705 1 88.44 95 ARG A CA 1
ATOM 734 C C . ARG A 1 95 ? 11.023 -7.422 0.006 1 88.44 95 ARG A C 1
ATOM 736 O O . ARG A 1 95 ? 11.227 -6.336 0.552 1 88.44 95 ARG A O 1
ATOM 743 N N . ILE A 1 96 ? 10.438 -7.566 -1.153 1 85.56 96 ILE A N 1
ATOM 744 C CA . ILE A 1 96 ? 10.047 -6.398 -1.936 1 85.56 96 ILE A CA 1
ATOM 745 C C . ILE A 1 96 ? 8.93 -5.645 -1.218 1 85.56 96 ILE A C 1
ATOM 747 O O . ILE A 1 96 ? 8.938 -4.414 -1.162 1 85.56 96 ILE A O 1
ATOM 751 N N . TYR A 1 97 ? 8.039 -6.375 -0.703 1 85.19 97 TYR A N 1
ATOM 752 C CA . TYR A 1 97 ? 6.922 -5.773 0.018 1 85.19 97 TYR A CA 1
ATOM 753 C C . TYR A 1 97 ? 7.422 -4.871 1.144 1 85.19 97 TYR A C 1
ATOM 755 O O . TYR A 1 97 ? 6.867 -3.795 1.376 1 85.19 97 TYR A O 1
ATOM 763 N N . SER A 1 98 ? 8.438 -5.312 1.776 1 78.75 98 SER A N 1
ATOM 764 C CA . SER A 1 98 ? 8.977 -4.578 2.916 1 78.75 98 SER A CA 1
ATOM 765 C C . SER A 1 98 ? 9.867 -3.428 2.461 1 78.75 98 SER A C 1
ATOM 767 O O . SER A 1 98 ? 9.961 -2.4 3.139 1 78.75 98 SER A O 1
ATOM 769 N N . GLU A 1 99 ? 10.445 -3.662 1.302 1 75.88 99 GLU A N 1
ATOM 770 C CA . GLU A 1 99 ? 11.453 -2.699 0.871 1 75.88 99 GLU A CA 1
ATOM 771 C C . GLU A 1 99 ? 10.875 -1.699 -0.126 1 75.88 99 GLU A C 1
ATOM 773 O O . GLU A 1 99 ? 11.43 -0.616 -0.322 1 75.88 99 GLU A O 1
ATOM 778 N N . ALA A 1 100 ? 9.898 -2.154 -0.798 1 71.06 100 ALA A N 1
ATOM 779 C CA . ALA A 1 100 ? 9.438 -1.413 -1.968 1 71.06 100 ALA A CA 1
ATOM 780 C C . ALA A 1 100 ? 9.023 0.006 -1.589 1 71.06 100 ALA A C 1
ATOM 782 O O . ALA A 1 100 ? 9.195 0.941 -2.373 1 71.06 100 ALA A O 1
ATOM 783 N N . CYS A 1 101 ? 8.602 0.13 -0.372 1 76.88 101 CYS A N 1
ATOM 784 C CA . CYS A 1 101 ? 8.133 1.474 -0.053 1 76.88 101 CYS A CA 1
ATOM 785 C C . CYS A 1 101 ? 8.797 1.996 1.215 1 76.88 101 CYS A C 1
ATOM 787 O O . CYS A 1 101 ? 8.117 2.328 2.188 1 76.88 101 CYS A O 1
ATOM 789 N N . THR A 1 102 ? 10.102 1.797 1.204 1 76.38 102 THR A N 1
ATOM 790 C CA . THR A 1 102 ? 10.812 2.494 2.271 1 76.38 102 THR A CA 1
ATOM 791 C C . THR A 1 102 ? 10.711 4.008 2.088 1 76.38 102 THR A C 1
ATOM 793 O O . THR A 1 102 ? 11.25 4.559 1.128 1 76.38 102 THR A O 1
ATOM 796 N N . LEU A 1 103 ? 9.953 4.598 2.914 1 84.06 103 LEU A N 1
ATOM 797 C CA . LEU A 1 103 ? 9.68 6.027 2.834 1 84.06 103 LEU A CA 1
ATOM 798 C C . LEU A 1 103 ? 10.773 6.832 3.531 1 84.06 103 LEU A C 1
ATOM 800 O O . LEU A 1 103 ? 11.164 6.508 4.652 1 84.06 103 LEU A O 1
ATOM 804 N N . THR A 1 104 ? 11.359 7.773 2.814 1 89.06 104 THR A N 1
ATOM 805 C CA . THR A 1 104 ? 12.219 8.766 3.451 1 89.06 104 THR A CA 1
ATOM 806 C C . THR A 1 104 ? 11.383 9.836 4.141 1 89.06 104 THR A C 1
ATOM 808 O O . THR A 1 104 ? 10.484 10.422 3.531 1 89.06 104 THR A O 1
ATOM 811 N N . MET A 1 105 ? 11.75 10.039 5.375 1 94.5 105 MET A N 1
ATOM 812 C CA . MET A 1 105 ? 10.891 10.883 6.191 1 94.5 105 MET A CA 1
ATOM 813 C C . MET A 1 105 ? 11.539 12.25 6.426 1 94.5 105 MET A C 1
ATOM 815 O O . MET A 1 105 ? 12.766 12.352 6.531 1 94.5 105 MET A O 1
ATOM 819 N N . LYS A 1 106 ? 10.719 13.25 6.453 1 96.06 106 LYS A N 1
ATOM 820 C CA . LYS A 1 106 ? 11.07 14.586 6.945 1 96.06 106 LYS A CA 1
ATOM 821 C C . LYS A 1 106 ? 10.344 14.891 8.258 1 96.06 106 LYS A C 1
ATOM 823 O O . LYS A 1 106 ? 9.156 14.609 8.391 1 96.06 106 LYS A O 1
ATOM 828 N N . THR A 1 107 ? 11.117 15.445 9.195 1 95.12 107 THR A N 1
ATOM 829 C CA . THR A 1 107 ? 10.531 15.82 10.477 1 95.12 107 THR A CA 1
ATOM 830 C C . THR A 1 107 ? 10.031 17.266 10.438 1 95.12 107 THR A C 1
ATOM 832 O O . THR A 1 107 ? 10.68 18.141 9.859 1 95.12 107 THR A O 1
ATOM 835 N N . HIS A 1 108 ? 8.875 17.438 11.172 1 94.56 108 HIS A N 1
ATOM 836 C CA . HIS A 1 108 ? 8.305 18.766 11.211 1 94.56 108 HIS A CA 1
ATOM 837 C C . HIS A 1 108 ? 8.375 19.359 12.617 1 94.56 108 HIS A C 1
ATOM 839 O O . HIS A 1 108 ? 8.062 18.688 13.602 1 94.56 108 HIS A O 1
ATOM 845 N N . ALA A 1 109 ? 8.758 20.609 12.641 1 90 109 ALA A N 1
ATOM 846 C CA . ALA A 1 109 ? 8.852 21.312 13.914 1 90 109 ALA A CA 1
ATOM 847 C C . ALA A 1 109 ? 7.465 21.734 14.414 1 90 109 ALA A C 1
ATOM 849 O O . ALA A 1 109 ? 7.277 21.969 15.609 1 90 109 ALA A O 1
ATOM 850 N N . THR A 1 110 ? 6.508 21.859 13.492 1 92 110 THR A N 1
ATOM 851 C CA . THR A 1 110 ? 5.18 22.344 13.852 1 92 110 THR A CA 1
ATOM 852 C C . THR A 1 110 ? 4.094 21.484 13.219 1 92 110 THR A C 1
ATOM 854 O O . THR A 1 110 ? 4.332 20.828 12.203 1 92 110 THR A O 1
ATOM 857 N N . PHE A 1 111 ? 2.941 21.516 13.836 1 95.19 111 PHE A N 1
ATOM 858 C CA . PHE A 1 111 ? 1.774 20.844 13.281 1 95.19 111 PHE A CA 1
ATOM 859 C C . PHE A 1 111 ? 1.416 21.406 11.914 1 95.19 111 PHE A C 1
ATOM 861 O O . PHE A 1 111 ? 1.122 20.656 10.984 1 95.19 111 PHE A O 1
ATOM 868 N N . ILE A 1 112 ? 1.543 22.734 11.773 1 93.94 112 ILE A N 1
ATOM 869 C CA . ILE A 1 112 ? 1.187 23.375 10.516 1 93.94 112 ILE A CA 1
ATOM 870 C C . ILE A 1 112 ? 2.131 22.922 9.414 1 93.94 112 ILE A C 1
ATOM 872 O O . ILE A 1 112 ? 1.714 22.734 8.266 1 93.94 112 ILE A O 1
ATOM 876 N N . GLY A 1 113 ? 3.389 22.75 9.727 1 94.5 113 GLY A N 1
ATOM 877 C CA . GLY A 1 113 ? 4.324 22.203 8.758 1 94.5 113 GLY A CA 1
ATOM 878 C C . GLY A 1 113 ? 3.945 20.828 8.273 1 94.5 113 GLY A C 1
ATOM 879 O O . GLY A 1 113 ? 4.043 20.516 7.082 1 94.5 113 GLY A O 1
ATOM 880 N N . PHE A 1 114 ? 3.527 20 9.18 1 96.69 114 PHE A N 1
ATOM 881 C CA . PHE A 1 114 ? 3.07 18.656 8.859 1 96.69 114 PHE A CA 1
ATOM 882 C C . PHE A 1 114 ? 1.822 18.703 7.98 1 96.69 114 PHE A C 1
ATOM 884 O O . PHE A 1 114 ? 1.711 17.969 7.008 1 96.69 114 PHE A O 1
ATOM 891 N N . VAL A 1 115 ? 0.899 19.578 8.297 1 97.06 115 VAL A N 1
ATOM 892 C CA . VAL A 1 115 ? -0.334 19.734 7.531 1 97.06 115 VAL A CA 1
ATOM 893 C C . VAL A 1 115 ? -0.006 20.141 6.098 1 97.06 115 VAL A C 1
ATOM 895 O O . VAL A 1 115 ? -0.564 19.594 5.145 1 97.06 115 VAL A O 1
ATOM 898 N N . LYS A 1 116 ? 0.892 21.016 5.902 1 96.62 116 LYS A N 1
ATOM 899 C CA . LYS A 1 116 ? 1.265 21.453 4.562 1 96.62 116 LYS A CA 1
ATOM 900 C C . LYS A 1 116 ? 1.894 20.328 3.758 1 96.62 116 LYS A C 1
ATOM 902 O O . LYS A 1 116 ? 1.681 20.234 2.547 1 96.62 116 LYS A O 1
ATOM 907 N N . ALA A 1 117 ? 2.672 19.547 4.41 1 96.94 117 ALA A N 1
ATOM 908 C CA . ALA A 1 117 ? 3.24 18.375 3.74 1 96.94 117 ALA A CA 1
ATOM 909 C C . ALA A 1 117 ? 2.146 17.406 3.305 1 96.94 117 ALA A C 1
ATOM 911 O O . ALA A 1 117 ? 2.211 16.828 2.213 1 96.94 117 ALA A O 1
ATOM 912 N N . THR A 1 118 ? 1.166 17.219 4.168 1 97.56 118 THR A N 1
ATOM 913 C CA . THR A 1 118 ? 0.051 16.344 3.834 1 97.56 118 THR A CA 1
ATOM 914 C C . THR A 1 118 ? -0.743 16.891 2.654 1 97.56 118 THR A C 1
ATOM 916 O O . THR A 1 118 ? -1.149 16.141 1.764 1 97.56 118 THR A O 1
ATOM 919 N N . GLU A 1 119 ? -0.978 18.156 2.695 1 96.81 119 GLU A N 1
ATOM 920 C CA . GLU A 1 119 ? -1.676 18.828 1.598 1 96.81 119 GLU A CA 1
ATOM 921 C C . GLU A 1 119 ? -0.934 18.625 0.278 1 96.81 119 GLU A C 1
ATOM 923 O O . GLU A 1 119 ? -1.546 18.312 -0.744 1 96.81 119 GLU A O 1
ATOM 928 N N . ALA A 1 120 ? 0.326 18.766 0.273 1 95.81 120 ALA A N 1
ATOM 929 C CA . ALA A 1 120 ? 1.134 18.578 -0.929 1 95.81 120 ALA A CA 1
ATOM 930 C C . ALA A 1 120 ? 1.034 17.141 -1.434 1 95.81 120 ALA A C 1
ATOM 932 O O . ALA A 1 120 ? 0.919 16.906 -2.639 1 95.81 120 ALA A O 1
ATOM 933 N N . PHE A 1 121 ? 1.072 16.297 -0.522 1 95.31 121 PHE A N 1
ATOM 934 C CA . PHE A 1 121 ? 0.933 14.891 -0.899 1 95.31 121 PHE A CA 1
ATOM 935 C C . PHE A 1 121 ? -0.435 14.633 -1.52 1 95.31 121 PHE A C 1
ATOM 937 O O . PHE A 1 121 ? -0.543 13.922 -2.521 1 95.31 121 PHE A O 1
ATOM 944 N N . ALA A 1 122 ? -1.453 15.133 -0.85 1 94.5 122 ALA A N 1
ATOM 945 C CA . ALA A 1 122 ? -2.807 14.945 -1.368 1 94.5 122 ALA A CA 1
ATOM 946 C C . ALA A 1 122 ? -2.922 15.469 -2.797 1 94.5 122 ALA A C 1
ATOM 948 O O . ALA A 1 122 ? -3.562 14.836 -3.643 1 94.5 122 ALA A O 1
ATOM 949 N N . GLN A 1 123 ? -2.338 16.578 -3.061 1 93.62 123 GLN A N 1
ATOM 950 C CA . GLN A 1 123 ? -2.342 17.125 -4.414 1 93.62 123 GLN A CA 1
ATOM 951 C C . GLN A 1 123 ? -1.609 16.203 -5.379 1 93.62 123 GLN A C 1
ATOM 953 O O . GLN A 1 123 ? -2.102 15.922 -6.477 1 93.6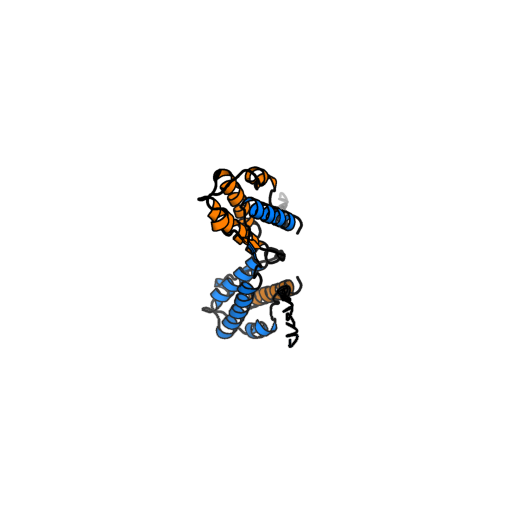2 123 GLN A O 1
ATOM 958 N N . GLN A 1 124 ? -0.479 15.711 -4.957 1 91.25 124 GLN A N 1
ATOM 959 C CA . GLN A 1 124 ? 0.277 14.773 -5.781 1 91.25 124 GLN A CA 1
ATOM 960 C C . GLN A 1 124 ? -0.53 13.508 -6.055 1 91.25 124 GLN A C 1
ATOM 962 O O . GLN A 1 124 ? -0.534 12.992 -7.18 1 91.25 124 GLN A O 1
ATOM 967 N N . TYR A 1 125 ? -1.103 13.062 -5.023 1 88.69 125 TYR A N 1
ATOM 968 C CA . TYR A 1 125 ? -1.941 11.875 -5.129 1 88.69 125 TYR A CA 1
ATOM 969 C C . TYR A 1 125 ? -3.023 12.062 -6.184 1 88.69 125 TYR A C 1
ATOM 971 O O . TYR A 1 125 ? -3.275 11.156 -6.988 1 88.69 125 TYR A O 1
ATOM 979 N N . ASN A 1 126 ? -3.68 13.211 -6.219 1 89.31 126 ASN A N 1
ATOM 980 C CA . ASN A 1 126 ? -4.77 13.5 -7.145 1 89.31 126 ASN A CA 1
ATOM 981 C C . ASN A 1 126 ? -4.262 13.711 -8.57 1 89.31 126 ASN A C 1
ATOM 983 O O . ASN A 1 126 ? -5.008 13.523 -9.531 1 89.31 126 ASN A O 1
ATOM 987 N N . ASP A 1 127 ? -3.1 14.078 -8.703 1 87.19 127 ASP A N 1
ATOM 988 C CA . ASP A 1 127 ? -2.535 14.344 -10.016 1 87.19 127 ASP A CA 1
ATOM 989 C C . ASP A 1 127 ? -2.012 13.07 -10.672 1 87.19 127 ASP A C 1
ATOM 991 O O . ASP A 1 127 ? -1.684 13.055 -11.859 1 87.19 127 ASP A O 1
ATOM 995 N N . SER A 1 128 ? -1.868 11.992 -9.93 1 75.88 128 SER A N 1
ATOM 996 C CA . SER A 1 128 ? -1.305 10.75 -10.453 1 75.88 128 SER A CA 1
ATOM 997 C C . SER A 1 128 ? -2.375 9.891 -11.125 1 75.88 128 SER A C 1
ATOM 999 O O . SER A 1 128 ? -3.559 10 -10.789 1 75.88 128 SER A O 1
ATOM 1001 N N . MET B 1 1 ? -55.875 -27.328 -37.094 1 29.2 1 MET B N 1
ATOM 1002 C CA . MET B 1 1 ? -54.531 -27.516 -36.531 1 29.2 1 MET B CA 1
ATOM 1003 C C . MET B 1 1 ? -53.812 -26.172 -36.438 1 29.2 1 MET B C 1
ATOM 1005 O O . MET B 1 1 ? -53.469 -25.562 -37.438 1 29.2 1 MET B O 1
ATOM 1009 N N . SER B 1 2 ? -54.219 -25.297 -35.438 1 38 2 SER B N 1
ATOM 1010 C CA . SER B 1 2 ? -53.781 -23.938 -35.156 1 38 2 SER B CA 1
ATOM 1011 C C . SER B 1 2 ? -52.281 -23.875 -34.844 1 38 2 SER B C 1
ATOM 1013 O O . SER B 1 2 ? -51.781 -24.688 -34.062 1 38 2 SER B O 1
ATOM 1015 N N . TRP B 1 3 ? -51.5 -23.516 -35.875 1 37.5 3 TRP B N 1
ATOM 1016 C CA . TRP B 1 3 ? -50.062 -23.297 -35.875 1 37.5 3 TRP B CA 1
ATOM 1017 C C . TRP B 1 3 ? -49.656 -22.391 -34.719 1 37.5 3 TRP B C 1
ATOM 1019 O O . TRP B 1 3 ? -50.094 -21.234 -34.656 1 37.5 3 TRP B O 1
ATOM 1029 N N . ILE B 1 4 ? -49.625 -22.922 -33.469 1 38.94 4 ILE B N 1
ATOM 1030 C CA . ILE B 1 4 ? -49.062 -22.203 -32.312 1 38.94 4 ILE B CA 1
ATOM 1031 C C . ILE B 1 4 ? -47.625 -21.797 -32.625 1 38.94 4 ILE B C 1
ATOM 1033 O O . ILE B 1 4 ? -46.781 -22.641 -32.844 1 38.94 4 ILE B O 1
ATOM 1037 N N . THR B 1 5 ? -47.438 -20.672 -33.344 1 39.75 5 THR B N 1
ATOM 1038 C CA . THR B 1 5 ? -46.125 -20.047 -33.562 1 39.75 5 THR B CA 1
ATOM 1039 C C . THR B 1 5 ? -45.438 -19.781 -32.219 1 39.75 5 THR B C 1
ATOM 1041 O O . THR B 1 5 ? -45.938 -19.031 -31.391 1 39.75 5 THR B O 1
ATOM 1044 N N . LEU B 1 6 ? -44.875 -20.844 -31.641 1 35 6 LEU B N 1
ATOM 1045 C CA . LEU B 1 6 ? -44 -20.672 -30.484 1 35 6 LEU B CA 1
ATOM 1046 C C . LEU B 1 6 ? -42.906 -19.656 -30.766 1 35 6 LEU B C 1
ATOM 1048 O O . LEU B 1 6 ? -42.031 -19.875 -31.625 1 35 6 LEU B O 1
ATOM 1052 N N . ALA B 1 7 ? -43.281 -18.359 -30.859 1 34.47 7 ALA B N 1
ATOM 1053 C CA . ALA B 1 7 ? -42.25 -17.328 -30.875 1 34.47 7 ALA B CA 1
ATOM 1054 C C . ALA B 1 7 ? -41.281 -17.5 -29.719 1 34.47 7 ALA B C 1
ATOM 1056 O O . ALA B 1 7 ? -41.656 -17.422 -28.547 1 34.47 7 ALA B O 1
ATOM 1057 N N . LEU B 1 8 ? -40.312 -18.406 -29.891 1 34.06 8 LEU B N 1
ATOM 1058 C CA . LEU B 1 8 ? -39.188 -18.469 -28.969 1 34.06 8 LEU B CA 1
ATOM 1059 C C . LEU B 1 8 ? -38.562 -17.094 -28.75 1 34.06 8 LEU B C 1
ATOM 1061 O O . LEU B 1 8 ? -38.062 -16.484 -29.688 1 34.06 8 LEU B O 1
ATOM 1065 N N . LEU B 1 9 ? -39.156 -16.312 -27.844 1 34.09 9 LEU B N 1
ATOM 1066 C CA . LEU B 1 9 ? -38.625 -15.055 -27.359 1 34.09 9 LEU B CA 1
ATOM 1067 C C . LEU B 1 9 ? -37.156 -15.219 -26.969 1 34.09 9 LEU B C 1
ATOM 1069 O O . LEU B 1 9 ? -36.812 -15.938 -26.031 1 34.09 9 LEU B O 1
ATOM 1073 N N . MET B 1 10 ? -36.25 -15.25 -27.969 1 32.12 10 MET B N 1
ATOM 1074 C CA . MET B 1 10 ? -34.812 -15.117 -27.656 1 32.12 10 MET B CA 1
ATOM 1075 C C . MET B 1 10 ? -34.594 -13.961 -26.688 1 32.12 10 MET B C 1
ATOM 1077 O O . MET B 1 10 ? -34.844 -12.805 -27.016 1 32.12 10 MET B O 1
ATOM 1081 N N . VAL B 1 11 ? -34.875 -14.164 -25.422 1 33.72 11 VAL B N 1
ATOM 1082 C CA . VAL B 1 11 ? -34.406 -13.211 -24.422 1 33.72 11 VAL B CA 1
ATOM 1083 C C . VAL B 1 11 ? -32.906 -12.945 -24.609 1 33.72 11 VAL B C 1
ATOM 1085 O O . VAL B 1 11 ? -32.094 -13.867 -24.562 1 33.72 11 VAL B O 1
ATOM 1088 N N . PRO B 1 12 ? -32.594 -11.914 -25.453 1 32.94 12 PRO B N 1
ATOM 1089 C CA . PRO B 1 12 ? -31.156 -11.57 -25.469 1 32.94 12 PRO B CA 1
ATOM 1090 C C . PRO B 1 12 ? -30.562 -11.469 -24.062 1 32.94 12 PRO B C 1
ATOM 1092 O O . PRO B 1 12 ? -31.078 -10.719 -23.219 1 32.94 12 PRO B O 1
ATOM 1095 N N . LEU B 1 13 ? -30.141 -12.594 -23.5 1 31.72 13 LEU B N 1
ATOM 1096 C CA . LEU B 1 13 ? -29.297 -12.484 -22.312 1 31.72 13 LEU B CA 1
ATOM 1097 C C . LEU B 1 13 ? -28.172 -11.484 -22.531 1 31.72 13 LEU B C 1
ATOM 1099 O O . LEU B 1 13 ? -27.141 -11.82 -23.125 1 31.72 13 LEU B O 1
ATOM 1103 N N . ILE B 1 14 ? -28.5 -10.297 -23.016 1 31.08 14 ILE B N 1
ATOM 1104 C CA . ILE B 1 14 ? -27.438 -9.297 -22.953 1 31.08 14 ILE B CA 1
ATOM 1105 C C . ILE B 1 14 ? -26.844 -9.242 -21.547 1 31.08 14 ILE B C 1
ATOM 1107 O O . ILE B 1 14 ? -27.516 -8.812 -20.609 1 31.08 14 ILE B O 1
ATOM 1111 N N . GLY B 1 15 ? -26.188 -10.328 -21.172 1 30.25 15 GLY B N 1
ATOM 1112 C CA . GLY B 1 15 ? -25.328 -10.133 -20 1 30.25 15 GLY B CA 1
ATOM 1113 C C . GLY B 1 15 ? -24.641 -8.781 -19.984 1 30.25 15 GLY B C 1
ATOM 1114 O O . GLY B 1 15 ? -23.953 -8.414 -20.922 1 30.25 15 GLY B O 1
ATOM 1115 N N . HIS B 1 16 ? -25.375 -7.754 -19.609 1 32.69 16 HIS B N 1
ATOM 1116 C CA . HIS B 1 16 ? -24.719 -6.516 -19.219 1 32.69 16 HIS B CA 1
ATOM 1117 C C . HIS B 1 16 ? -23.422 -6.793 -18.469 1 32.69 16 HIS B C 1
ATOM 1119 O O . HIS B 1 16 ? -23.438 -7.352 -17.375 1 32.69 16 HIS B O 1
ATOM 1125 N N . LEU B 1 17 ? -22.406 -7.438 -19.141 1 28.16 17 LEU B N 1
ATOM 1126 C CA . LEU B 1 17 ? -21.094 -7.199 -18.531 1 28.16 17 LEU B CA 1
ATOM 1127 C C . LEU B 1 17 ? -20.953 -5.746 -18.094 1 28.16 17 LEU B C 1
ATOM 1129 O O . LEU B 1 17 ? -20.734 -4.859 -18.922 1 28.16 17 LEU B O 1
ATOM 1133 N N . ARG B 1 18 ? -21.875 -5.266 -17.25 1 28.36 18 ARG B N 1
ATOM 1134 C CA . ARG B 1 18 ? -21.453 -4.023 -16.609 1 28.36 18 ARG B CA 1
ATOM 1135 C C . ARG B 1 18 ? -19.953 -4.016 -16.375 1 28.36 18 ARG B C 1
ATOM 1137 O O . ARG B 1 18 ? -19.438 -4.816 -15.586 1 28.36 18 ARG B O 1
ATOM 1144 N N . ALA B 1 19 ? -19.172 -3.9 -17.516 1 30.17 19 ALA B N 1
ATOM 1145 C CA . ALA B 1 19 ? -17.828 -3.398 -17.234 1 30.17 19 ALA B CA 1
ATOM 1146 C C . ALA B 1 19 ? -17.828 -2.502 -15.992 1 30.17 19 ALA B C 1
ATOM 1148 O O . ALA B 1 19 ? -18.547 -1.495 -15.953 1 30.17 19 ALA B O 1
ATOM 1149 N N . ASP B 1 20 ? -17.938 -3.047 -14.922 1 33.31 20 ASP B N 1
ATOM 1150 C CA . ASP B 1 20 ? -17.781 -2.176 -13.758 1 33.31 20 ASP B CA 1
ATOM 1151 C C . ASP B 1 20 ? -16.812 -1.03 -14.062 1 33.31 20 ASP B C 1
ATOM 1153 O O . ASP B 1 20 ? -15.727 -1.252 -14.586 1 33.31 20 ASP B O 1
ATOM 1157 N N . PRO B 1 21 ? -17.344 0.166 -14.375 1 34.72 21 PRO B N 1
ATOM 1158 C CA . PRO B 1 21 ? -16.438 1.298 -14.625 1 34.72 21 PRO B CA 1
ATOM 1159 C C . PRO B 1 21 ? -15.109 1.17 -13.891 1 34.72 21 PRO B C 1
ATOM 1161 O O . PRO B 1 21 ? -15.039 0.529 -12.836 1 34.72 21 PRO B O 1
ATOM 1164 N N . LEU B 1 22 ? -14.016 1.106 -14.594 1 35.78 22 LEU B N 1
ATOM 1165 C CA . LEU B 1 22 ? -12.727 1.359 -13.961 1 35.78 22 LEU B CA 1
ATOM 1166 C C . LEU B 1 22 ? -12.898 2.182 -12.688 1 35.78 22 LEU B C 1
ATOM 1168 O O . LEU B 1 22 ? -13.586 3.207 -12.695 1 35.78 22 LEU B O 1
ATOM 1172 N N . ALA B 1 23 ? -12.992 1.607 -11.617 1 40.53 23 ALA B N 1
ATOM 1173 C CA . ALA B 1 23 ? -13.07 2.307 -10.336 1 40.53 23 ALA B CA 1
ATOM 1174 C C . ALA B 1 23 ? -12.406 3.676 -10.414 1 40.53 23 ALA B C 1
ATOM 1176 O O . ALA B 1 23 ? -11.258 3.787 -10.844 1 40.53 23 ALA B O 1
ATOM 1177 N N . THR B 1 24 ? -13.039 4.73 -10.867 1 44.28 24 THR B N 1
ATOM 1178 C CA . THR B 1 24 ? -12.523 6.094 -10.82 1 44.28 24 THR B CA 1
ATOM 1179 C C . THR B 1 24 ? -11.531 6.254 -9.664 1 44.28 24 THR B C 1
ATOM 1181 O O . THR B 1 24 ? -11.828 5.871 -8.531 1 44.28 24 THR B O 1
ATOM 1184 N N . PRO B 1 25 ? -10.188 6.277 -10.055 1 53.44 25 PRO B N 1
ATOM 1185 C CA . PRO B 1 25 ? -9.258 6.52 -8.953 1 53.44 25 PRO B CA 1
ATOM 1186 C C . PRO B 1 25 ? -9.844 7.43 -7.875 1 53.44 25 PRO B C 1
ATOM 1188 O O . PRO B 1 25 ? -10.414 8.477 -8.188 1 53.44 25 PRO B O 1
ATOM 1191 N N . GLN B 1 26 ? -10.203 6.832 -6.793 1 71.81 26 GLN B N 1
ATOM 1192 C CA . GLN B 1 26 ? -10.789 7.656 -5.746 1 71.81 26 GLN B CA 1
ATOM 1193 C C . GLN B 1 26 ? -9.867 8.812 -5.371 1 71.81 26 GLN B C 1
ATOM 1195 O O . GLN B 1 26 ? -8.711 8.594 -4.996 1 71.81 26 GLN B O 1
ATOM 1200 N N . ARG B 1 27 ? -10.195 10.047 -5.887 1 79.94 27 ARG B N 1
ATOM 1201 C CA . ARG B 1 27 ? -9.484 11.281 -5.566 1 79.94 27 ARG B CA 1
ATOM 1202 C C . ARG B 1 27 ? -9.766 11.711 -4.129 1 79.94 27 ARG B C 1
ATOM 1204 O O . ARG B 1 27 ? -10.844 11.453 -3.596 1 79.94 27 ARG B O 1
ATOM 1211 N N . LEU B 1 28 ? -8.68 12.219 -3.59 1 87.75 28 LEU B N 1
ATOM 1212 C CA . LEU B 1 28 ? -8.852 12.891 -2.307 1 87.75 28 LEU B CA 1
ATOM 1213 C C . LEU B 1 28 ? -9.633 14.188 -2.471 1 87.75 28 LEU B C 1
ATOM 1215 O O . LEU B 1 28 ? -9.312 15.008 -3.336 1 87.75 28 LEU B O 1
ATOM 1219 N N . SER B 1 29 ? -10.664 14.312 -1.693 1 91.31 29 SER B N 1
ATOM 1220 C CA . SER B 1 29 ? -11.375 15.586 -1.677 1 91.31 29 SER B CA 1
ATOM 1221 C C . SER B 1 29 ? -10.633 16.625 -0.827 1 91.31 29 SER B C 1
ATOM 1223 O O . SER B 1 29 ? -10.602 16.516 0.4 1 91.31 29 SER B O 1
ATOM 1225 N N . MET B 1 30 ? -10.164 17.625 -1.473 1 93.44 30 MET B N 1
ATOM 1226 C CA . MET B 1 30 ? -9.43 18.656 -0.75 1 93.44 30 MET B CA 1
ATOM 1227 C C . MET B 1 30 ? -10.344 19.391 0.226 1 93.44 30 MET B C 1
ATOM 1229 O O . MET B 1 30 ? -9.922 19.75 1.322 1 93.44 30 MET B O 1
ATOM 1233 N N . GLU B 1 31 ? -11.594 19.547 -0.199 1 92.69 31 GLU B N 1
ATOM 1234 C CA . GLU B 1 31 ? -12.57 20.172 0.674 1 92.69 31 GLU B CA 1
ATOM 1235 C C . GLU B 1 31 ? -12.867 19.312 1.895 1 92.69 31 GLU B C 1
ATOM 1237 O O . GLU B 1 31 ? -12.867 19.797 3.025 1 92.69 31 GLU B O 1
ATOM 1242 N N . ALA B 1 32 ? -13.039 18.016 1.644 1 93.44 32 ALA B N 1
ATOM 1243 C CA . ALA B 1 32 ? -13.375 17.109 2.73 1 93.44 32 ALA B CA 1
ATOM 1244 C C . ALA B 1 32 ? -12.203 16.953 3.697 1 93.44 32 ALA B C 1
ATOM 1246 O O . ALA B 1 32 ? -12.406 16.719 4.891 1 93.44 32 ALA B O 1
ATOM 1247 N N . LEU B 1 33 ? -11.023 17.141 3.234 1 96.06 33 LEU B N 1
ATOM 1248 C CA . LEU B 1 33 ? -9.844 17.031 4.082 1 96.06 33 LEU B CA 1
ATOM 1249 C C . LEU B 1 33 ? -9.758 18.203 5.055 1 96.06 33 LEU B C 1
ATOM 1251 O O . LEU B 1 33 ? -9.141 18.094 6.117 1 96.06 33 LEU B O 1
ATOM 1255 N N . GLY B 1 34 ? -10.258 19.328 4.676 1 95.62 34 GLY B N 1
ATOM 1256 C CA . GLY B 1 34 ? -10.422 20.453 5.586 1 95.62 34 GLY B CA 1
ATOM 1257 C C . GLY B 1 34 ? -9.102 21.062 6.031 1 95.62 34 GLY B C 1
ATOM 1258 O O . GLY B 1 34 ? -8.961 21.469 7.184 1 95.62 34 GLY B O 1
ATOM 1259 N N . PHE B 1 35 ? -8.148 21.078 5.156 1 95.94 35 PHE B N 1
ATOM 1260 C CA . PHE B 1 35 ? -6.832 21.578 5.551 1 95.94 35 PHE B CA 1
ATOM 1261 C C . PHE B 1 35 ? -6.918 23.016 6.035 1 95.94 35 PHE B C 1
ATOM 1263 O O . PHE B 1 35 ? -6.164 23.422 6.922 1 95.94 35 PHE B O 1
ATOM 1270 N N . GLU B 1 36 ? -7.824 23.797 5.516 1 93.88 36 GLU B N 1
ATOM 1271 C CA . GLU B 1 36 ? -7.973 25.203 5.906 1 93.88 36 GLU B CA 1
ATOM 1272 C C . GLU B 1 36 ? -8.352 25.312 7.379 1 93.88 36 GLU B C 1
ATOM 1274 O O . GLU B 1 36 ? -7.965 26.281 8.055 1 93.88 36 GLU B O 1
ATOM 1279 N N . LEU B 1 37 ? -9.031 24.344 7.914 1 94 37 LEU B N 1
ATOM 1280 C CA . LEU B 1 37 ? -9.461 24.359 9.312 1 94 37 LEU B CA 1
ATOM 1281 C C . LEU B 1 37 ? -8.312 23.969 10.234 1 94 37 LEU B C 1
ATOM 1283 O O . LEU B 1 37 ? -8.383 24.203 11.445 1 94 37 LEU B O 1
ATOM 1287 N N . LEU B 1 38 ? -7.301 23.438 9.68 1 95.75 38 LEU B N 1
ATOM 1288 C CA . LEU B 1 38 ? -6.195 22.953 10.5 1 95.75 38 LEU B CA 1
ATOM 1289 C C . LEU B 1 38 ? -5.156 24.047 10.719 1 95.75 38 LEU B C 1
ATOM 1291 O O . LEU B 1 38 ? -4.309 23.938 11.602 1 95.75 38 LEU B O 1
ATOM 1295 N N . ASP B 1 39 ? -5.203 25.078 9.977 1 89.44 39 ASP B N 1
ATOM 1296 C CA . ASP B 1 39 ? -4.223 26.156 10.031 1 89.44 39 ASP B CA 1
ATOM 1297 C C . ASP B 1 39 ? -4.246 26.859 11.383 1 89.44 39 ASP B C 1
ATOM 1299 O O . ASP B 1 39 ? -3.258 27.469 11.789 1 89.44 39 ASP B O 1
ATOM 1303 N N . GLU B 1 40 ? -5.277 26.734 12.102 1 86.38 40 GLU B N 1
ATOM 1304 C CA . GLU B 1 40 ? -5.434 27.484 13.344 1 86.38 40 GLU B CA 1
ATOM 1305 C C . GLU B 1 40 ? -5.184 26.594 14.555 1 86.38 40 GLU B C 1
ATOM 1307 O O . GLU B 1 40 ? -5.215 27.062 15.695 1 86.38 40 GLU B O 1
ATOM 1312 N N . ILE B 1 41 ? -4.879 25.406 14.32 1 91.62 41 ILE B N 1
ATOM 1313 C CA . ILE B 1 41 ? -4.738 24.453 15.414 1 91.62 41 ILE B CA 1
ATOM 1314 C C . ILE B 1 41 ? -3.354 24.578 16.047 1 91.62 41 ILE B C 1
ATOM 1316 O O . ILE B 1 41 ? -2.355 24.734 15.336 1 91.62 41 ILE B O 1
ATOM 1320 N N . THR B 1 42 ? -3.338 24.609 17.359 1 89.56 42 THR B N 1
ATOM 1321 C CA . THR B 1 42 ? -2.111 24.594 18.141 1 89.56 42 THR B CA 1
ATOM 1322 C C . THR B 1 42 ? -1.997 23.297 18.938 1 89.56 42 THR B C 1
ATOM 1324 O O . THR B 1 42 ? -3.002 22.766 19.422 1 89.56 42 THR B O 1
ATOM 1327 N N . CYS B 1 43 ? -0.815 22.797 19 1 92.38 43 CYS B N 1
ATOM 1328 C CA . CYS B 1 43 ? -0.587 21.562 19.75 1 92.38 43 CYS B CA 1
ATOM 1329 C C . CYS B 1 43 ? 0.332 21.812 20.938 1 92.38 43 CYS B C 1
ATOM 1331 O O . CYS B 1 43 ? 1.299 22.562 20.844 1 92.38 43 CYS B O 1
ATOM 1333 N N . GLU B 1 44 ? -0.042 21.234 22.031 1 86.56 44 GLU B N 1
ATOM 1334 C CA . GLU B 1 44 ? 0.821 21.281 23.219 1 86.56 44 GLU B CA 1
ATOM 1335 C C . GLU B 1 44 ? 2.139 20.547 22.953 1 86.56 44 GLU B C 1
ATOM 1337 O O . GLU B 1 44 ? 2.15 19.453 22.406 1 86.56 44 GLU B O 1
ATOM 1342 N N . LYS B 1 45 ? 3.199 21.031 23.422 1 84.19 45 LYS B N 1
ATOM 1343 C CA . LYS B 1 45 ? 4.523 20.438 23.266 1 84.19 45 LYS B CA 1
ATOM 1344 C C . LYS B 1 45 ? 4.746 19.953 21.828 1 84.19 45 LYS B C 1
ATOM 1346 O O . LYS B 1 45 ? 5.148 18.812 21.609 1 84.19 45 LYS B O 1
ATOM 1351 N N . GLU B 1 46 ? 4.469 20.828 20.844 1 84.81 46 GLU B N 1
ATOM 1352 C CA . GLU B 1 46 ? 4.523 20.516 19.422 1 84.81 46 GLU B CA 1
ATOM 1353 C C . GLU B 1 46 ? 5.871 19.906 19.047 1 84.81 46 GLU B C 1
ATOM 1355 O O . GLU B 1 46 ? 5.93 18.953 18.266 1 84.81 46 GLU B O 1
ATOM 1360 N N . LYS B 1 47 ? 6.914 20.406 19.672 1 80.5 47 LYS B N 1
ATOM 1361 C CA . LYS B 1 47 ? 8.25 19.906 19.328 1 80.5 47 LYS B CA 1
ATOM 1362 C C . LYS B 1 47 ? 8.43 18.469 19.766 1 80.5 47 LYS B C 1
ATOM 1364 O O . LYS B 1 47 ? 9.203 17.719 19.156 1 80.5 47 LYS B O 1
ATOM 1369 N N . ASP B 1 48 ? 7.641 18.078 20.766 1 83.25 48 ASP B N 1
ATOM 1370 C CA . ASP B 1 48 ? 7.773 16.734 21.281 1 83.25 48 ASP B CA 1
ATOM 1371 C C . ASP B 1 48 ? 6.988 15.727 20.438 1 83.25 48 ASP B C 1
ATOM 1373 O O . ASP B 1 48 ? 7.195 14.523 20.547 1 83.25 48 ASP B O 1
ATOM 1377 N N . LEU B 1 49 ? 6.113 16.312 19.609 1 88.69 49 LEU B N 1
ATOM 1378 C CA . LEU B 1 49 ? 5.32 15.414 18.781 1 88.69 49 LEU B CA 1
ATOM 1379 C C . LEU B 1 49 ? 6.168 14.805 17.672 1 88.69 49 LEU B C 1
ATOM 1381 O O . LEU B 1 49 ? 5.875 13.703 17.203 1 88.69 49 LEU B O 1
ATOM 1385 N N . ASN B 1 50 ? 7.301 15.398 17.141 1 91.44 50 ASN B N 1
ATOM 1386 C CA . ASN B 1 50 ? 8.203 14.891 16.109 1 91.44 50 ASN B CA 1
ATOM 1387 C C . ASN B 1 50 ? 7.434 14.258 14.953 1 91.44 50 ASN B C 1
ATOM 1389 O O . ASN B 1 50 ? 7.703 13.117 14.578 1 91.44 50 ASN B O 1
ATOM 1393 N N . LEU B 1 51 ? 6.496 15.055 14.445 1 95.31 51 LEU B N 1
ATOM 1394 C CA . LEU B 1 51 ? 5.723 14.547 13.312 1 95.31 51 LEU B CA 1
ATOM 1395 C C . LEU B 1 51 ? 6.598 14.398 12.078 1 95.31 51 LEU B C 1
ATOM 1397 O O . LEU B 1 51 ? 7.469 15.227 11.82 1 95.31 51 LEU B O 1
ATOM 1401 N N . THR B 1 52 ? 6.352 13.242 11.328 1 96.19 52 THR B N 1
ATOM 1402 C CA . THR B 1 52 ? 7.133 12.984 10.125 1 96.19 52 THR B CA 1
ATOM 1403 C C . THR B 1 52 ? 6.219 12.82 8.914 1 96.19 52 THR B C 1
ATOM 1405 O O . THR B 1 52 ? 5.047 12.477 9.055 1 96.19 52 THR B O 1
ATOM 1408 N N . SER B 1 53 ? 6.75 13.203 7.809 1 97.12 53 SER B N 1
ATOM 1409 C CA . SER B 1 53 ? 6.07 12.984 6.539 1 97.12 53 SER B CA 1
ATOM 1410 C C . SER B 1 53 ? 7.02 12.406 5.496 1 97.12 53 SER B C 1
ATOM 1412 O O . SER B 1 53 ? 8.211 12.727 5.488 1 97.12 53 SER B O 1
ATOM 1414 N N . PRO B 1 54 ? 6.473 11.523 4.66 1 94.75 54 PRO B N 1
ATOM 1415 C CA . PRO B 1 54 ? 7.32 10.977 3.6 1 94.75 54 PRO B CA 1
ATOM 1416 C C . PRO B 1 54 ? 7.664 12.008 2.527 1 94.75 54 PRO B C 1
ATOM 1418 O O . PRO B 1 54 ? 6.84 12.875 2.213 1 94.75 54 PRO B O 1
ATOM 1421 N N . THR B 1 55 ? 8.867 11.906 2.047 1 92 55 THR B N 1
ATOM 1422 C CA . THR B 1 55 ? 9.32 12.766 0.967 1 92 55 THR B CA 1
ATOM 1423 C C . THR B 1 55 ? 9.539 11.969 -0.315 1 92 55 THR B C 1
ATOM 1425 O O . THR B 1 55 ? 9.867 10.781 -0.263 1 92 55 THR B O 1
ATOM 1428 N N . ASN B 1 56 ? 9.258 12.586 -1.467 1 86.81 56 ASN B N 1
ATOM 1429 C CA . ASN B 1 56 ? 9.508 11.992 -2.777 1 86.81 56 ASN B CA 1
ATOM 1430 C C . ASN B 1 56 ? 8.852 10.617 -2.9 1 86.81 56 ASN B C 1
ATOM 1432 O O . ASN B 1 56 ? 9.508 9.641 -3.266 1 86.81 56 ASN B O 1
ATOM 1436 N N . VAL B 1 57 ? 7.598 10.602 -2.604 1 89.19 57 VAL B N 1
ATOM 1437 C CA . VAL B 1 57 ? 6.852 9.344 -2.611 1 89.19 57 VAL B CA 1
ATOM 1438 C C . VAL B 1 57 ? 6.602 8.898 -4.051 1 89.19 57 VAL B C 1
ATOM 1440 O O . VAL B 1 57 ? 5.996 9.633 -4.836 1 89.19 57 VAL B O 1
ATOM 1443 N N . GLU B 1 58 ? 7.039 7.703 -4.324 1 84.38 58 GLU B N 1
ATOM 1444 C CA . GLU B 1 58 ? 6.707 7.102 -5.613 1 84.38 58 GLU B CA 1
ATOM 1445 C C . GLU B 1 58 ? 5.258 6.625 -5.645 1 84.38 58 GLU B C 1
ATOM 1447 O O . GLU B 1 58 ? 4.703 6.238 -4.613 1 84.38 58 GLU B O 1
ATOM 1452 N N . ASP B 1 59 ? 4.715 6.523 -6.832 1 82.62 59 ASP B N 1
ATOM 1453 C CA . ASP B 1 59 ? 3.307 6.168 -6.977 1 82.62 59 ASP B CA 1
ATOM 1454 C C . ASP B 1 59 ? 3.01 4.824 -6.312 1 82.62 59 ASP B C 1
ATOM 1456 O O . ASP B 1 59 ? 1.997 4.68 -5.621 1 82.62 59 ASP B O 1
ATOM 1460 N N . LYS B 1 60 ? 3.846 3.959 -6.52 1 80.94 60 LYS B N 1
ATOM 1461 C CA . LYS B 1 60 ? 3.611 2.609 -6.02 1 80.94 60 LYS B CA 1
ATOM 1462 C C . LYS B 1 60 ? 3.611 2.58 -4.492 1 80.94 60 LYS B C 1
ATOM 1464 O O . LYS B 1 60 ? 3.195 1.591 -3.887 1 80.94 60 LYS B O 1
ATOM 1469 N N . CYS B 1 61 ? 3.98 3.793 -3.889 1 85.44 61 CYS B N 1
ATOM 1470 C CA . CYS B 1 61 ? 4.074 3.822 -2.434 1 85.44 61 CYS B CA 1
ATOM 1471 C C . CYS B 1 61 ? 3.037 4.766 -1.839 1 85.44 61 CYS B C 1
ATOM 1473 O O . CYS B 1 61 ? 3.092 5.09 -0.651 1 85.44 61 CYS B O 1
ATOM 1475 N N . TYR B 1 62 ? 2.055 5.188 -2.613 1 87.31 62 TYR B N 1
ATOM 1476 C CA . TYR B 1 62 ? 1.072 6.156 -2.146 1 87.31 62 TYR B CA 1
ATOM 1477 C C . TYR B 1 62 ? 0.23 5.578 -1.016 1 87.31 62 TYR B C 1
ATOM 1479 O O . TYR B 1 62 ? -0.093 6.281 -0.054 1 87.31 62 TYR B O 1
ATOM 1487 N N . ASN B 1 63 ? -0.069 4.34 -1.169 1 84.94 63 ASN B N 1
ATOM 1488 C CA . ASN B 1 63 ? -0.868 3.75 -0.099 1 84.94 63 ASN B CA 1
ATOM 1489 C C . ASN B 1 63 ? -0.093 3.697 1.215 1 84.94 63 ASN B C 1
ATOM 1491 O O . ASN B 1 63 ? -0.656 3.945 2.283 1 84.94 63 ASN B O 1
ATOM 1495 N N . ALA B 1 64 ? 1.146 3.318 1.123 1 84.12 64 ALA B N 1
ATOM 1496 C CA . ALA B 1 64 ? 1.987 3.322 2.316 1 84.12 64 ALA B CA 1
ATOM 1497 C C . ALA B 1 64 ? 2.096 4.723 2.908 1 84.12 64 ALA B C 1
ATOM 1499 O O . ALA B 1 64 ? 2.037 4.898 4.129 1 84.12 64 ALA B O 1
ATOM 1500 N N . ALA B 1 65 ? 2.266 5.66 2.078 1 90.75 65 ALA B N 1
ATOM 1501 C CA . ALA B 1 65 ? 2.348 7.047 2.523 1 90.75 65 ALA B CA 1
ATOM 1502 C C . ALA B 1 65 ? 1.048 7.488 3.191 1 90.75 65 ALA B C 1
ATOM 1504 O O . ALA B 1 65 ? 1.068 8.086 4.266 1 90.75 65 ALA B O 1
ATOM 1505 N N . LEU B 1 66 ? -0.049 7.172 2.549 1 91.56 66 LEU B N 1
ATOM 1506 C CA . LEU B 1 66 ? -1.353 7.504 3.113 1 91.56 66 LEU B CA 1
ATOM 1507 C C . LEU B 1 66 ? -1.507 6.918 4.512 1 91.56 66 LEU B C 1
ATOM 1509 O O . LEU B 1 66 ? -1.943 7.605 5.434 1 91.56 66 LEU B O 1
ATOM 1513 N N . GLY B 1 67 ? -1.126 5.703 4.676 1 89.88 67 GLY B N 1
ATOM 1514 C CA . GLY B 1 67 ? -1.174 5.074 5.984 1 89.88 67 GLY B CA 1
ATOM 1515 C C . GLY B 1 67 ? -0.33 5.789 7.023 1 89.88 67 GLY B C 1
ATOM 1516 O O . GLY B 1 67 ? -0.738 5.922 8.18 1 89.88 67 GLY B O 1
ATOM 1517 N N . HIS B 1 68 ? 0.765 6.195 6.66 1 92.44 68 HIS B N 1
ATOM 1518 C CA . HIS B 1 68 ? 1.646 6.934 7.562 1 92.44 68 HIS B CA 1
ATOM 1519 C C . HIS B 1 68 ? 1.006 8.242 8.008 1 92.44 68 HIS B C 1
ATOM 1521 O O . HIS B 1 68 ? 0.994 8.555 9.203 1 92.44 68 HIS B O 1
ATOM 1527 N N . TYR B 1 69 ? 0.445 9.023 7.043 1 96.62 69 TYR B N 1
ATOM 1528 C CA . TYR B 1 69 ? -0.201 10.289 7.387 1 96.62 69 TYR B CA 1
ATOM 1529 C C . TYR B 1 69 ? -1.35 10.062 8.367 1 96.62 69 TYR B C 1
ATOM 1531 O O . TYR B 1 69 ? -1.518 10.82 9.32 1 96.62 69 TYR B O 1
ATOM 1539 N N . ILE B 1 70 ? -2.125 9.039 8.156 1 95.62 70 ILE B N 1
ATOM 1540 C CA . ILE B 1 70 ? -3.234 8.711 9.047 1 95.62 70 ILE B CA 1
ATOM 1541 C C . ILE B 1 70 ? -2.709 8.477 10.461 1 95.62 70 ILE B C 1
ATOM 1543 O O . ILE B 1 70 ? -3.215 9.055 11.422 1 95.62 70 ILE B O 1
ATOM 1547 N N . LYS B 1 71 ? -1.687 7.734 10.578 1 94.25 71 LYS B N 1
ATOM 1548 C CA . LYS B 1 71 ? -1.101 7.418 11.875 1 94.25 71 LYS B CA 1
ATOM 1549 C C . LYS B 1 71 ? -0.587 8.68 12.57 1 94.25 71 LYS B C 1
ATOM 1551 O O . LYS B 1 71 ? -0.805 8.867 13.766 1 94.25 71 LYS B O 1
ATOM 1556 N N . GLU B 1 72 ? 0.123 9.484 11.852 1 96.12 72 GLU B N 1
ATOM 1557 C CA . GLU B 1 72 ? 0.678 10.703 12.422 1 96.12 72 GLU B CA 1
ATOM 1558 C C . GLU B 1 72 ? -0.428 11.633 12.906 1 96.12 72 GLU B C 1
ATOM 1560 O O . GLU B 1 72 ? -0.352 12.172 14.016 1 96.12 72 GLU B O 1
ATOM 1565 N N . PHE B 1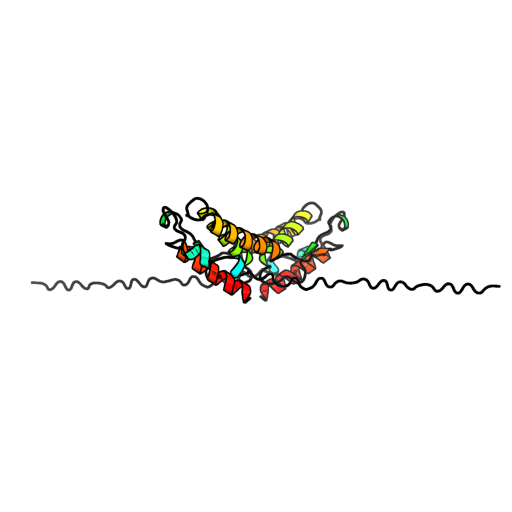 73 ? -1.505 11.805 12.062 1 97 73 PHE B N 1
ATOM 1566 C CA . PHE B 1 73 ? -2.621 12.641 12.492 1 97 73 PHE B CA 1
ATOM 1567 C C . PHE B 1 73 ? -3.256 12.086 13.758 1 97 73 PHE B C 1
ATOM 1569 O O . PHE B 1 73 ? -3.611 12.844 14.664 1 97 73 PHE B O 1
ATOM 1576 N N . GLN B 1 74 ? -3.387 10.836 13.867 1 94.5 74 GLN B N 1
ATOM 1577 C CA . GLN B 1 74 ? -4.004 10.219 15.039 1 94.5 74 GLN B CA 1
ATOM 1578 C C . GLN B 1 74 ? -3.211 10.523 16.312 1 94.5 74 GLN B C 1
ATOM 1580 O O . GLN B 1 74 ? -3.791 10.703 17.375 1 94.5 74 GLN B O 1
ATOM 1585 N N . ARG B 1 75 ? -1.956 10.594 16.172 1 92.19 75 ARG B N 1
ATOM 1586 C CA . ARG B 1 75 ? -1.104 10.898 17.312 1 92.19 75 ARG B CA 1
ATOM 1587 C C . ARG B 1 75 ? -1.345 12.312 17.812 1 92.19 75 ARG B C 1
ATOM 1589 O O . ARG B 1 75 ? -1.014 12.641 18.953 1 92.19 75 ARG B O 1
ATOM 1596 N N . THR B 1 76 ? -1.892 13.188 16.969 1 94.62 76 THR B N 1
ATOM 1597 C CA . THR B 1 76 ? -2.061 14.586 17.344 1 94.62 76 THR B CA 1
ATOM 1598 C C . THR B 1 76 ? -3.396 14.797 18.047 1 94.62 76 THR B C 1
ATOM 1600 O O . THR B 1 76 ? -3.594 15.812 18.719 1 94.62 76 THR B O 1
ATOM 1603 N N . ILE B 1 77 ? -4.473 14.008 17.859 1 91.5 77 ILE B N 1
ATOM 1604 C CA . ILE B 1 77 ? -5.832 14.172 18.375 1 91.5 77 ILE B CA 1
ATOM 1605 C C . ILE B 1 77 ? -5.801 14.336 19.891 1 91.5 77 ILE B C 1
ATOM 1607 O O . ILE B 1 77 ? -6.566 15.125 20.453 1 91.5 77 ILE B O 1
ATOM 1611 N N . GLY B 1 78 ? -4.746 13.906 20.641 1 86.44 78 GLY B N 1
ATOM 1612 C CA . GLY B 1 78 ? -4.699 14.047 22.094 1 86.44 78 GLY B CA 1
ATOM 1613 C C . GLY B 1 78 ? -3.803 15.172 22.562 1 86.44 78 GLY B C 1
ATOM 1614 O O . GLY B 1 78 ? -3.807 15.531 23.734 1 86.44 78 GLY B O 1
ATOM 1615 N N . ASN B 1 79 ? -3.271 15.859 21.641 1 90 79 ASN B N 1
ATOM 1616 C CA . ASN B 1 79 ? -2.25 16.844 22.016 1 90 79 ASN B CA 1
ATOM 1617 C C . ASN B 1 79 ? -2.557 18.219 21.422 1 90 79 ASN B C 1
ATOM 1619 O O . ASN B 1 79 ? -1.895 19.203 21.766 1 90 79 ASN B O 1
ATOM 1623 N N . CYS B 1 80 ? -3.57 18.281 20.609 1 92.88 80 CYS B N 1
ATOM 1624 C CA . CYS B 1 80 ? -3.824 19.531 19.906 1 92.88 80 CYS B CA 1
ATOM 1625 C C . CYS B 1 80 ? -5.215 20.062 20.219 1 92.88 80 CYS B C 1
ATOM 1627 O O . CYS B 1 80 ? -6.098 19.312 20.625 1 92.88 80 CYS B O 1
ATOM 1629 N N . THR B 1 81 ? -5.301 21.312 20.047 1 87.12 81 THR B N 1
ATOM 1630 C CA . THR B 1 81 ? -6.613 21.953 20.141 1 87.12 81 THR B CA 1
ATOM 1631 C C . THR B 1 81 ? -7.48 21.562 18.953 1 87.12 81 THR B C 1
ATOM 1633 O O . THR B 1 81 ? -6.969 21.094 17.922 1 87.12 81 THR B O 1
ATOM 1636 N N . ASP B 1 82 ? -8.781 21.656 19.031 1 85.75 82 ASP B N 1
ATOM 1637 C CA . ASP B 1 82 ? -9.734 21.438 17.953 1 85.75 82 ASP B CA 1
ATOM 1638 C C . ASP B 1 82 ? -9.555 20.047 17.344 1 85.75 82 ASP B C 1
ATOM 1640 O O . ASP B 1 82 ? -9.508 19.906 16.109 1 85.75 82 ASP B O 1
ATOM 1644 N N . ALA B 1 83 ? -9.477 19.109 18.188 1 88.19 83 ALA B N 1
ATOM 1645 C CA . ALA B 1 83 ? -9.25 17.719 17.797 1 88.19 83 ALA B CA 1
ATOM 1646 C C . ALA B 1 83 ? -10.32 17.234 16.812 1 88.19 83 ALA B C 1
ATOM 1648 O O . ALA B 1 83 ? -10.07 16.359 15.992 1 88.19 83 ALA B O 1
ATOM 1649 N N . GLY B 1 84 ? -11.469 17.906 16.875 1 92.25 84 GLY B N 1
ATOM 1650 C CA . GLY B 1 84 ? -12.547 17.531 15.977 1 92.25 84 GLY B CA 1
ATOM 1651 C C . GLY B 1 84 ? -12.188 17.688 14.508 1 92.25 84 GLY B C 1
ATOM 1652 O O . GLY B 1 84 ? -12.484 16.812 13.695 1 92.25 84 GLY B O 1
ATOM 1653 N N . ASP B 1 85 ? -11.594 18.797 14.133 1 94.31 85 ASP B N 1
ATOM 1654 C CA . ASP B 1 85 ? -11.18 19.031 12.758 1 94.31 85 ASP B CA 1
ATOM 1655 C C . ASP B 1 85 ? -10.141 18 12.32 1 94.31 85 ASP B C 1
ATOM 1657 O O . ASP B 1 85 ? -10.164 17.531 11.18 1 94.31 85 ASP B O 1
ATOM 1661 N N . ILE B 1 86 ? -9.266 17.625 13.234 1 96.31 86 ILE B N 1
ATOM 1662 C CA . ILE B 1 86 ? -8.258 16.609 12.93 1 96.31 86 ILE B CA 1
ATOM 1663 C C . ILE B 1 86 ? -8.93 15.266 12.664 1 96.31 86 ILE B C 1
ATOM 1665 O O . ILE B 1 86 ? -8.562 14.555 11.727 1 96.31 86 ILE B O 1
ATOM 1669 N N . VAL B 1 87 ? -9.953 14.938 13.438 1 95.69 87 VAL B N 1
ATOM 1670 C CA . VAL B 1 87 ? -10.68 13.68 13.289 1 95.69 87 VAL B CA 1
ATOM 1671 C C . VAL B 1 87 ? -11.336 13.617 11.914 1 95.69 87 VAL B C 1
ATOM 1673 O O . VAL B 1 87 ? -11.305 12.578 11.25 1 95.69 87 VAL B O 1
ATOM 1676 N N . THR B 1 88 ? -11.875 14.75 11.453 1 95 88 THR B N 1
ATOM 1677 C CA . THR B 1 88 ? -12.492 14.805 10.133 1 95 88 THR B CA 1
ATOM 1678 C C . THR B 1 88 ? -11.461 14.523 9.039 1 95 88 THR B C 1
ATOM 1680 O O . THR B 1 88 ? -11.734 13.781 8.094 1 95 88 THR B O 1
ATOM 1683 N N . THR B 1 89 ? -10.312 15.148 9.188 1 96.44 89 THR B N 1
ATOM 1684 C CA . THR B 1 89 ? -9.242 14.898 8.234 1 96.44 89 THR B CA 1
ATOM 1685 C C . THR B 1 89 ? -8.867 13.422 8.219 1 96.44 89 THR B C 1
ATOM 1687 O O . THR B 1 89 ? -8.758 12.812 7.148 1 96.44 89 THR B O 1
ATOM 1690 N N . VAL B 1 90 ? -8.719 12.781 9.367 1 96.88 90 VAL B N 1
ATOM 1691 C CA . VAL B 1 90 ? -8.352 11.375 9.492 1 96.88 90 VAL B CA 1
ATOM 1692 C C . VAL B 1 90 ? -9.422 10.508 8.836 1 96.88 90 VAL B C 1
ATOM 1694 O O . VAL B 1 90 ? -9.102 9.57 8.102 1 96.88 90 VAL B O 1
ATOM 1697 N N . GLU B 1 91 ? -10.633 10.836 9.039 1 95.06 91 GLU B N 1
ATOM 1698 C CA . GLU B 1 91 ? -11.727 10.055 8.469 1 95.06 91 GLU B CA 1
ATOM 1699 C C . GLU B 1 91 ? -11.672 10.062 6.945 1 95.06 91 GLU B C 1
ATOM 1701 O O . GLU B 1 91 ? -11.867 9.031 6.305 1 95.06 91 GLU B O 1
ATOM 1706 N N . GLU B 1 92 ? -11.445 11.195 6.391 1 93.62 92 GLU B N 1
ATOM 1707 C CA . GLU B 1 92 ? -11.336 11.289 4.938 1 93.62 92 GLU B CA 1
ATOM 1708 C C . GLU B 1 92 ? -10.133 10.5 4.422 1 93.62 92 GLU B C 1
ATOM 1710 O O . GLU B 1 92 ? -10.242 9.781 3.426 1 93.62 92 GLU B O 1
ATOM 1715 N N . LEU B 1 93 ? -9.016 10.641 5.07 1 94.31 93 LEU B N 1
ATOM 1716 C CA . LEU B 1 93 ? -7.832 9.891 4.668 1 94.31 93 LEU B CA 1
ATOM 1717 C C . LEU B 1 93 ? -8.078 8.391 4.773 1 94.31 93 LEU B C 1
ATOM 1719 O O . LEU B 1 93 ? -7.68 7.625 3.891 1 94.31 93 LEU B O 1
ATOM 1723 N N . GLU B 1 94 ? -8.742 7.949 5.812 1 92.19 94 GLU B N 1
ATOM 1724 C CA . GLU B 1 94 ? -9.039 6.531 6.012 1 92.19 94 GLU B CA 1
ATOM 1725 C C . GLU B 1 94 ? -10 6.012 4.941 1 92.19 94 GLU B C 1
ATOM 1727 O O . GLU B 1 94 ? -9.867 4.879 4.48 1 92.19 94 GLU B O 1
ATOM 1732 N N . ARG B 1 95 ? -10.945 6.812 4.625 1 88.38 95 ARG B N 1
ATOM 1733 C CA . ARG B 1 95 ? -11.859 6.418 3.559 1 88.38 95 ARG B CA 1
ATOM 1734 C C . ARG B 1 95 ? -11.102 6.086 2.279 1 88.38 95 ARG B C 1
ATOM 1736 O O . ARG B 1 95 ? -11.297 5.023 1.689 1 88.38 95 ARG B O 1
ATOM 1743 N N . ILE B 1 96 ? -10.219 6.973 1.908 1 85.5 96 ILE B N 1
ATOM 1744 C CA . ILE B 1 96 ? -9.445 6.789 0.688 1 85.5 96 ILE B CA 1
ATOM 1745 C C . ILE B 1 96 ? -8.5 5.602 0.856 1 85.5 96 ILE B C 1
ATOM 1747 O O . ILE B 1 96 ? -8.336 4.797 -0.062 1 85.5 96 ILE B O 1
ATOM 1751 N N . TYR B 1 97 ? -7.934 5.535 1.973 1 85.31 97 TYR B N 1
ATOM 1752 C CA . TYR B 1 97 ? -7.012 4.441 2.26 1 85.31 97 TYR B CA 1
ATOM 1753 C C . TYR B 1 97 ? -7.688 3.09 2.049 1 85.31 97 TYR B C 1
ATOM 1755 O O . TYR B 1 97 ? -7.074 2.158 1.523 1 85.31 97 TYR B O 1
ATOM 1763 N N . SER B 1 98 ? -8.906 3.027 2.422 1 79.06 98 SER B N 1
ATOM 1764 C CA . SER B 1 98 ? -9.648 1.774 2.332 1 79.06 98 SER B CA 1
ATOM 1765 C C . SER B 1 98 ? -10.172 1.543 0.917 1 79.06 98 SER B C 1
ATOM 1767 O O . SER B 1 98 ? -10.312 0.398 0.483 1 79.06 98 SER B O 1
ATOM 1769 N N . GLU B 1 99 ? -10.391 2.658 0.271 1 76.25 99 GLU B N 1
ATOM 1770 C CA . GLU B 1 99 ? -11.055 2.543 -1.024 1 76.25 99 GLU B CA 1
ATOM 1771 C C . GLU B 1 99 ? -10.039 2.602 -2.168 1 76.25 99 GLU B C 1
ATOM 1773 O O . GLU B 1 99 ? -10.336 2.164 -3.283 1 76.25 99 GLU B O 1
ATOM 1778 N N . ALA B 1 100 ? -8.984 3.27 -1.891 1 71.25 100 ALA B N 1
ATOM 1779 C CA . ALA B 1 100 ? -8.07 3.633 -2.965 1 71.25 100 ALA B CA 1
ATOM 1780 C C . ALA B 1 100 ? -7.578 2.395 -3.711 1 71.25 100 ALA B C 1
ATOM 1782 O O . ALA B 1 100 ? -7.359 2.439 -4.922 1 71.25 100 ALA B O 1
ATOM 1783 N N . CYS B 1 101 ? -7.547 1.323 -3 1 76.94 101 CYS B N 1
ATOM 1784 C CA . CYS B 1 101 ? -7.004 0.167 -3.703 1 76.94 101 CYS B CA 1
ATOM 1785 C C . CYS B 1 101 ? -7.945 -1.027 -3.598 1 76.94 101 CYS B C 1
ATOM 1787 O O . CYS B 1 101 ? -7.562 -2.082 -3.088 1 76.94 101 CYS B O 1
ATOM 1789 N N . THR B 1 102 ? -9.188 -0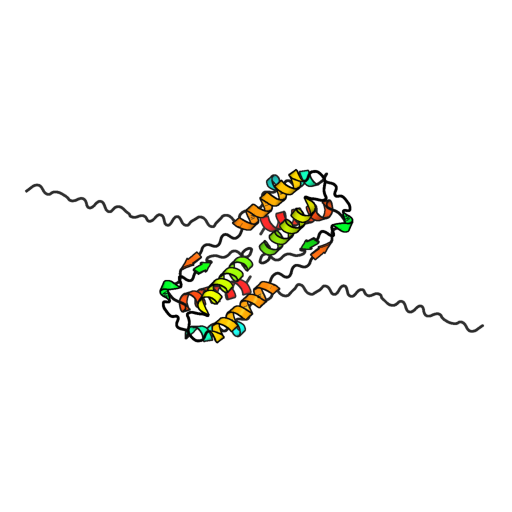.698 -3.869 1 76.88 102 THR B N 1
ATOM 1790 C CA . THR B 1 102 ? -10.078 -1.845 -4.027 1 76.88 102 THR B CA 1
ATOM 1791 C C . THR B 1 102 ? -9.688 -2.67 -5.246 1 76.88 102 THR B C 1
ATOM 1793 O O . THR B 1 102 ? -9.797 -2.201 -6.383 1 76.88 102 THR B O 1
ATOM 1796 N N . LEU B 1 103 ? -9.164 -3.793 -5 1 84.5 103 LEU B N 1
ATOM 1797 C CA . LEU B 1 103 ? -8.656 -4.676 -6.051 1 84.5 103 LEU B CA 1
ATOM 1798 C C . LEU B 1 103 ? -9.781 -5.543 -6.613 1 84.5 103 LEU B C 1
ATOM 1800 O O . LEU B 1 103 ? -10.555 -6.137 -5.859 1 84.5 103 LEU B O 1
ATOM 1804 N N . THR B 1 104 ? -9.961 -5.496 -7.926 1 89.44 104 THR B N 1
ATOM 1805 C CA . THR B 1 104 ? -10.82 -6.473 -8.594 1 89.44 104 THR B CA 1
ATOM 1806 C C . THR B 1 104 ? -10.086 -7.797 -8.773 1 89.44 104 THR B C 1
ATOM 1808 O O . THR B 1 104 ? -8.969 -7.828 -9.289 1 89.44 104 THR B O 1
ATOM 1811 N N . MET B 1 105 ? -10.773 -8.812 -8.344 1 94.69 105 MET B N 1
ATOM 1812 C CA . MET B 1 105 ? -10.094 -10.102 -8.266 1 94.69 105 MET B CA 1
ATOM 1813 C C . MET B 1 105 ? -10.562 -11.039 -9.383 1 94.69 105 MET B C 1
ATOM 1815 O O . MET B 1 105 ? -11.727 -10.992 -9.773 1 94.69 105 MET B O 1
ATOM 1819 N N . LYS B 1 106 ? -9.648 -11.805 -9.875 1 96.25 106 LYS B N 1
ATOM 1820 C CA . LYS B 1 106 ? -9.922 -12.961 -10.727 1 96.25 106 LYS B CA 1
ATOM 1821 C C . LYS B 1 106 ? -9.602 -14.266 -10 1 96.25 106 LYS B C 1
ATOM 1823 O O . LYS B 1 106 ? -8.562 -14.375 -9.344 1 96.25 106 LYS B O 1
ATOM 1828 N N . THR B 1 107 ? -10.547 -15.211 -10.141 1 95.25 107 THR B N 1
ATOM 1829 C CA . THR B 1 107 ? -10.336 -16.516 -9.531 1 95.25 107 THR B CA 1
ATOM 1830 C C . THR B 1 107 ? -9.641 -17.469 -10.5 1 95.25 107 THR B C 1
ATOM 1832 O O . THR B 1 107 ? -9.938 -17.469 -11.695 1 95.25 107 THR B O 1
ATOM 1835 N N . HIS B 1 108 ? -8.75 -18.312 -9.867 1 94.62 108 HIS B N 1
ATOM 1836 C CA . HIS B 1 108 ? -8.016 -19.266 -10.695 1 94.62 108 HIS B CA 1
ATOM 1837 C C . HIS B 1 108 ? -8.43 -20.703 -10.383 1 94.62 108 HIS B C 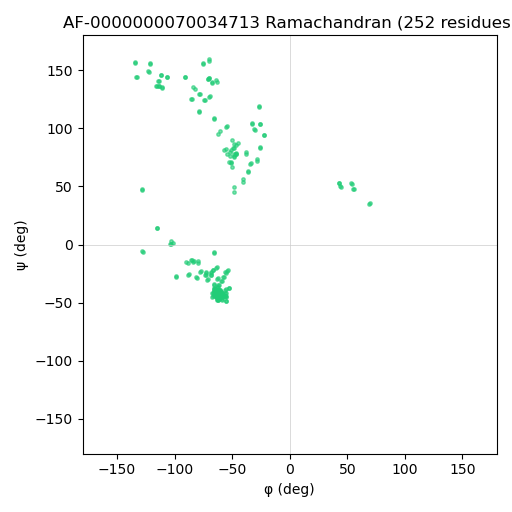1
ATOM 1839 O O . HIS B 1 108 ? -8.523 -21.078 -9.211 1 94.62 108 HIS B O 1
ATOM 1845 N N . ALA B 1 109 ? -8.602 -21.438 -11.445 1 90.12 109 ALA B N 1
ATOM 1846 C CA . ALA B 1 109 ? -8.977 -22.844 -11.297 1 90.12 109 ALA B CA 1
ATOM 1847 C C . ALA B 1 109 ? -7.77 -23.688 -10.906 1 90.12 109 ALA B C 1
ATOM 1849 O O . ALA B 1 109 ? -7.922 -24.781 -10.352 1 90.12 109 ALA B O 1
ATOM 1850 N N . THR B 1 110 ? -6.562 -23.188 -11.219 1 92.19 110 THR B N 1
ATOM 1851 C CA . THR B 1 110 ? -5.355 -23.969 -10.977 1 92.19 110 THR B CA 1
ATOM 1852 C C . THR B 1 110 ? -4.273 -23.109 -10.328 1 92.19 110 THR B C 1
ATOM 1854 O O . THR B 1 110 ? -4.281 -21.891 -10.477 1 92.19 110 THR B O 1
ATOM 1857 N N . PHE B 1 111 ? -3.373 -23.797 -9.664 1 95.19 111 PHE B N 1
ATOM 1858 C CA . PHE B 1 111 ? -2.207 -23.125 -9.094 1 95.19 111 PHE B CA 1
ATOM 1859 C C . PHE B 1 111 ? -1.361 -22.484 -10.188 1 95.19 111 PHE B C 1
ATOM 1861 O O . PHE B 1 111 ? -0.909 -21.344 -10.055 1 95.19 111 PHE B O 1
ATOM 1868 N N . ILE B 1 112 ? -1.233 -23.188 -11.312 1 94 112 ILE B N 1
ATOM 1869 C CA . ILE B 1 112 ? -0.412 -22.688 -12.406 1 94 112 ILE B CA 1
ATOM 1870 C C . ILE B 1 112 ? -1.025 -21.406 -12.969 1 94 112 ILE B C 1
ATOM 1872 O O . ILE B 1 112 ? -0.304 -20.469 -13.352 1 94 112 ILE B O 1
ATOM 1876 N N . GLY B 1 113 ? -2.332 -21.344 -13.055 1 94.56 113 GLY B N 1
ATOM 1877 C CA . GLY B 1 113 ? -2.988 -20.125 -13.477 1 94.56 113 GLY B CA 1
ATOM 1878 C C . GLY B 1 113 ? -2.697 -18.938 -12.57 1 94.56 113 GLY B C 1
ATOM 1879 O O . GLY B 1 113 ? -2.469 -17.828 -13.039 1 94.56 113 GLY B O 1
ATOM 1880 N N . PHE B 1 114 ? -2.707 -19.203 -11.305 1 96.69 114 PHE B N 1
ATOM 1881 C CA . PHE B 1 114 ? -2.383 -18.172 -10.312 1 96.69 114 PHE B CA 1
ATOM 1882 C C . PHE B 1 114 ? -0.933 -17.734 -10.453 1 96.69 114 PHE B C 1
ATOM 1884 O O . PHE B 1 114 ? -0.639 -16.531 -10.391 1 96.69 114 PHE B O 1
ATOM 1891 N N . VAL B 1 115 ? -0.034 -18.641 -10.656 1 97.06 115 VAL B N 1
ATOM 1892 C CA . VAL B 1 115 ? 1.383 -18.344 -10.828 1 97.06 115 VAL B CA 1
ATOM 1893 C C . VAL B 1 115 ? 1.578 -17.453 -12.055 1 97.06 115 VAL B C 1
ATOM 1895 O O . VAL B 1 115 ? 2.312 -16.469 -12 1 97.06 115 VAL B O 1
ATOM 1898 N N . LYS B 1 116 ? 0.921 -17.703 -13.094 1 96.75 116 LYS B N 1
ATOM 1899 C CA . LYS B 1 116 ? 1.053 -16.906 -14.305 1 96.75 116 LYS B CA 1
ATOM 1900 C C . LYS B 1 116 ? 0.54 -15.484 -14.086 1 96.75 116 LYS B C 1
ATOM 1902 O O . LYS B 1 116 ? 1.103 -14.531 -14.617 1 96.75 116 LYS B O 1
ATOM 1907 N N . ALA B 1 117 ? -0.504 -15.383 -13.359 1 97.06 117 ALA B N 1
ATOM 1908 C CA . ALA B 1 117 ? -1.008 -14.055 -13.016 1 97.06 117 ALA B CA 1
ATOM 1909 C C . ALA B 1 117 ? 0.006 -13.281 -12.18 1 97.06 117 ALA B C 1
ATOM 1911 O O . ALA B 1 117 ? 0.193 -12.078 -12.375 1 97.06 117 ALA B O 1
ATOM 1912 N N . THR B 1 118 ? 0.628 -13.984 -11.258 1 97.62 118 THR B N 1
ATOM 1913 C CA . THR B 1 118 ? 1.645 -13.352 -10.422 1 97.62 118 THR B CA 1
ATOM 1914 C C . THR B 1 118 ? 2.838 -12.906 -11.266 1 97.62 118 THR B C 1
ATOM 1916 O O . THR B 1 118 ? 3.377 -11.82 -11.07 1 97.62 118 THR B O 1
ATOM 1919 N N . GLU B 1 119 ? 3.24 -13.75 -12.133 1 97 119 GLU B N 1
ATOM 1920 C CA . GLU B 1 119 ? 4.332 -13.422 -13.047 1 97 119 GLU B CA 1
ATOM 1921 C C . GLU B 1 119 ? 4.012 -12.172 -13.867 1 97 119 GLU B C 1
ATOM 1923 O O . GLU B 1 119 ? 4.852 -11.281 -14.008 1 97 119 GLU B O 1
ATOM 1928 N N . ALA B 1 120 ? 2.842 -12.062 -14.359 1 96 120 ALA B N 1
ATOM 1929 C CA . ALA B 1 120 ? 2.424 -10.898 -15.141 1 96 120 ALA B CA 1
ATOM 1930 C C . ALA B 1 120 ? 2.451 -9.633 -14.289 1 96 120 ALA B C 1
ATOM 1932 O O . ALA B 1 120 ? 2.891 -8.578 -14.75 1 96 120 ALA B O 1
ATOM 1933 N N . PHE B 1 121 ? 2.01 -9.812 -13.141 1 95.5 121 PHE B N 1
ATOM 1934 C CA . PHE B 1 121 ? 2.043 -8.672 -12.234 1 95.5 121 PHE B CA 1
ATOM 1935 C C . PHE B 1 121 ? 3.479 -8.242 -11.961 1 95.5 121 PHE B C 1
ATOM 1937 O O . PHE B 1 121 ? 3.779 -7.043 -11.945 1 95.5 121 PHE B O 1
ATOM 1944 N N . ALA B 1 122 ? 4.312 -9.219 -11.664 1 94.81 122 ALA B N 1
ATOM 1945 C CA . ALA B 1 122 ? 5.715 -8.906 -11.398 1 94.81 122 ALA B CA 1
ATOM 1946 C C . ALA B 1 122 ? 6.34 -8.148 -12.57 1 94.81 122 ALA B C 1
ATOM 1948 O O . ALA B 1 122 ? 7.105 -7.203 -12.359 1 94.81 122 ALA B O 1
ATOM 1949 N N . GLN B 1 123 ? 6.031 -8.555 -13.734 1 93.88 123 GLN B N 1
ATOM 1950 C CA . GLN B 1 123 ? 6.531 -7.848 -14.914 1 93.88 123 GLN B CA 1
ATOM 1951 C C . GLN B 1 123 ? 5.996 -6.422 -14.969 1 93.88 123 GLN B C 1
ATOM 1953 O O . GLN B 1 123 ? 6.75 -5.48 -15.219 1 93.88 123 GLN B O 1
ATOM 1958 N N . GLN B 1 124 ? 4.727 -6.277 -14.703 1 91.62 124 GLN B N 1
ATOM 1959 C CA . GLN B 1 124 ? 4.125 -4.949 -14.68 1 91.62 124 GLN B CA 1
ATOM 1960 C C . GLN B 1 124 ? 4.773 -4.066 -13.617 1 91.62 124 GLN B C 1
ATOM 1962 O O . GLN B 1 124 ? 5.039 -2.889 -13.852 1 91.62 124 GLN B O 1
ATOM 1967 N N . TYR B 1 125 ? 4.938 -4.668 -12.523 1 89 125 TYR B N 1
ATOM 1968 C CA . TYR B 1 125 ? 5.574 -3.973 -11.414 1 89 125 TYR B CA 1
ATOM 1969 C C . TYR B 1 125 ? 6.945 -3.438 -11.82 1 89 125 TYR B C 1
ATOM 1971 O O . TYR B 1 125 ? 7.289 -2.295 -11.508 1 89 125 TYR B O 1
ATOM 1979 N N . ASN B 1 126 ? 7.742 -4.227 -12.516 1 89.56 126 ASN B N 1
ATOM 1980 C CA . ASN B 1 126 ? 9.094 -3.861 -12.922 1 89.56 126 ASN B CA 1
ATOM 1981 C C . ASN B 1 126 ? 9.086 -2.83 -14.047 1 89.56 126 ASN B C 1
ATOM 1983 O O . ASN B 1 126 ? 10.055 -2.088 -14.219 1 89.56 126 ASN B O 1
ATOM 1987 N N . ASP B 1 127 ? 8.094 -2.777 -14.75 1 87.44 127 ASP B N 1
ATOM 1988 C CA . ASP B 1 127 ? 8.008 -1.854 -15.875 1 87.44 127 ASP B CA 1
ATOM 1989 C C . ASP B 1 127 ? 7.52 -0.479 -15.422 1 87.44 127 ASP B C 1
ATOM 1991 O O . ASP B 1 127 ? 7.574 0.487 -16.188 1 87.44 127 ASP B O 1
ATOM 1995 N N . SER B 1 128 ? 7 -0.344 -14.242 1 76.25 128 SER B N 1
ATOM 1996 C CA . SER B 1 128 ? 6.445 0.915 -13.75 1 76.25 128 SER B CA 1
ATOM 1997 C C . SER B 1 128 ? 7.531 1.799 -13.148 1 76.25 128 SER B C 1
ATOM 1999 O O . SER B 1 128 ? 8.555 1.299 -12.672 1 76.25 128 SER B O 1
#

Radius of gyration: 26.58 Å; Cα contacts (8 Å, |Δi|>4): 283; chains: 2; bounding box: 114×66×60 Å

Secondary structure (DSSP, 8-state):
-----------------------------HHHHTHHHHTT--BTTHHHH-EEEEES--GGGHHHHHHHHHHHHHHHTTTBS-HHHHHHHHHHHHHHHHHTT--EEEEESSHHHHHHHHHHHHHHHHH-/-----------------------------HHHHTHHHHTT--BTTHHHH-EEEEES--GGGHHHHHHHHHHHHHHHTTTBS-HHHHHHHHHHHHHHHHHTT--EEEEESSHHHHHHHHHHHHHHHHH-

Nearest PDB structures (foldseek):
  2psm-assembly2_B  TM=5.217E-01  e=3.495E+00  Mus musculus
  4gs7-assembly1_A  TM=6.196E-01  e=4.433E+00  Homo sapiens
  2psm-assembly2_B  TM=5.215E-01  e=3.468E+00  Mus musculus
  4gs7-assembly1_A  TM=6.188E-01  e=4.401E+00  Homo sapiens

Organism: Takifugu rubripes (NCBI:txid31033)

Foldseek 3Di:
DPPPPPPPPPPPCPVCPVPVPPLPQPDQDPVQLPVVVCVPKDFAPVVVLPQDADDPDDPVCVLVRLVSVLVSLVSRLVTMPPSVSSVSNSVSSVVCSVRNPPDDDDDDPDPVVVVVVVVVVVVVVVVD/DPPPPPPPPPPPCPVCPVPVPPLPQDDQDPVQLPVVVCVPKDFAPVVVLPQDADDPDDPVCVLVRLVSVLVSLVSRLVTMPPSVSSVSNSVSSVVCSVRNPPDDDDDDPDPVVVVVVVVVVVVVVVVD

Sequence (256 aa):
MSWITLALLMVPLIGHLRADPLATPQRLSMEALGFELLDEITCEKEKDLNLTSPTNVEDKCYNAALGHYIKEFQRTIGNCTDAGDIVTTVEELERIYSEACTLTMKTHATFIGFVKATEAFAQQYNDSMSWITLALLMVPLIGHLRADPLATPQRLSMEALGFELLDEITCEKEKDLNLTSPTNVEDKCYNAALGHYIKEFQRTIGNCTDAGDIVTTVEELERIYSEACTLTMKTHATFIGFVKATEAFAQQYNDS

Solvent-accessible surface area (backbone atoms only — not comparable to full-atom values): 15187 Å² total; per-residue (Å²): 134,81,81,75,74,76,74,76,74,75,68,76,76,67,69,71,71,66,68,65,67,75,73,66,78,65,63,73,53,68,72,64,36,39,61,79,70,47,70,75,50,52,50,62,65,38,67,76,61,58,44,65,42,72,48,89,74,50,56,49,27,44,52,61,48,51,52,50,51,44,53,51,53,58,66,40,48,83,40,31,50,67,34,66,61,54,50,44,25,40,51,46,52,49,51,42,65,66,53,55,55,68,68,48,70,44,78,25,72,40,68,56,54,46,50,52,53,50,52,52,46,48,53,50,58,55,72,102,136,83,80,74,77,76,73,74,72,75,68,77,76,68,70,72,71,67,67,66,69,73,73,67,77,67,63,74,50,67,74,65,36,39,61,79,70,48,70,77,50,53,50,62,65,37,69,75,62,60,45,64,43,71,48,90,74,50,56,48,27,44,52,60,48,50,52,48,53,43,53,52,54,58,67,38,48,84,39,30,50,68,34,65,60,51,50,45,26,41,51,48,51,48,51,43,66,65,52,54,54,67,68,48,69,43,77,27,71,38,66,58,55,46,50,52,52,50,51,51,47,49,52,52,58,55,73,101

pLDDT: mean 79.64, std 22.73, range [28.16, 97.62]